Protein AF-A0AAU9VBY6-F1 (afdb_monomer_lite)

Secondary structure (DSSP, 8-state):
-EEEE-TTPPTT-SEEEEEEE-TT--EEEEEEEETTTT-GGGS-TT-----HHHHHHHHHTTEEEEES----TT--HHHHHHHHHHHTT---S-GGGEEEEEE-S-TT-TTSPEEEEES-HHHHHHHHHHGGGGTTSS-EE-----HHHHHHHHHHHHHH-GGGEEEETTEEEEE-GGG-EEEE-SGGGG-

Foldseek 3Di:
DWDWPPPPDDPDFDWIKIFDADPVGDGPDIDIAGPCLVPPVPDDPPDDPPDSVVSCLVQLLQKKKKFPQFDDLPDPQLVSVVCCCCPQQVDPPQNVQWPDWDFDDDSPDRGTIIITGGNDNVVVLSCVVSQVSCPVPSMDIARREDPQQVVLQVLLCVQQNPVQWGDDSRWIWGQDPPRDIDTDDHNVVSD

Sequence (191 aa):
MLHQYLPNKPHKWGYKLLVLCDDRGFANDFEIYSEMENNPDLRLPNEPDLGAWFNWRQSGRKLLPFYGVKGNRDEDVRRSVIALLSNKMKIPDITEHLSSCHRLGIKRESAHPIIVRFSDLQLRSKAWKTKTSLRGTEITITEFLTKPCQEIFVAAHNHFSMKKCWAADGVIVILLPHKYLKKVTTLSALK

Structure (mmCIF, N/CA/C/O backbone):
data_AF-A0AAU9VBY6-F1
#
_entry.id   AF-A0AAU9VBY6-F1
#
loop_
_atom_site.group_PDB
_atom_site.id
_atom_site.type_symbol
_atom_site.label_atom_id
_atom_site.label_alt_id
_atom_site.label_comp_id
_atom_site.label_asym_id
_atom_site.label_entity_id
_atom_site.label_seq_id
_atom_site.pdbx_PDB_ins_code
_atom_site.Cartn_x
_atom_site.Cartn_y
_atom_site.Cartn_z
_atom_site.occupancy
_atom_site.B_iso_or_equiv
_atom_site.auth_seq_id
_atom_site.auth_comp_id
_atom_site.auth_asym_id
_atom_site.auth_atom_id
_atom_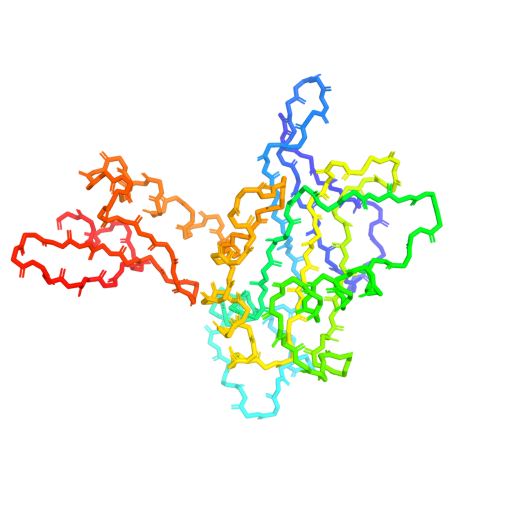site.pdbx_PDB_model_num
ATOM 1 N N . MET A 1 1 ? 15.293 3.127 16.062 1.00 38.88 1 MET A N 1
ATOM 2 C CA . MET A 1 1 ? 15.722 4.506 15.762 1.00 38.88 1 MET A CA 1
ATOM 3 C C . MET A 1 1 ? 15.085 4.982 14.455 1.00 38.88 1 MET A C 1
ATOM 5 O O . MET A 1 1 ? 15.086 4.242 13.481 1.00 38.88 1 MET A O 1
ATOM 9 N N . LEU A 1 2 ? 14.504 6.189 14.426 1.00 38.19 2 LEU A N 1
ATOM 10 C CA . LEU A 1 2 ? 13.994 6.792 13.186 1.00 38.19 2 LEU A CA 1
ATOM 11 C C . LEU A 1 2 ? 15.179 7.290 12.348 1.00 38.19 2 LEU A C 1
ATOM 13 O O . LEU A 1 2 ? 16.018 8.047 12.837 1.00 38.19 2 LEU A O 1
ATOM 17 N N . HIS A 1 3 ? 15.252 6.864 11.096 1.00 46.50 3 HIS A N 1
ATOM 18 C CA . HIS A 1 3 ? 16.283 7.242 10.143 1.00 46.50 3 HIS A CA 1
ATOM 19 C C . HIS A 1 3 ? 15.653 7.955 8.954 1.00 46.50 3 HIS A C 1
ATOM 21 O O . HIS A 1 3 ? 14.825 7.400 8.235 1.00 46.50 3 HIS A O 1
ATOM 27 N N . GLN A 1 4 ? 16.059 9.202 8.727 1.00 49.22 4 GLN A N 1
ATOM 28 C CA . GLN A 1 4 ? 15.758 9.890 7.481 1.00 49.22 4 GLN A CA 1
ATOM 29 C C . GLN A 1 4 ? 16.725 9.386 6.409 1.00 49.22 4 GLN A C 1
ATOM 31 O O . GLN A 1 4 ? 17.926 9.651 6.460 1.00 49.22 4 GLN A O 1
ATOM 36 N N . TYR A 1 5 ? 16.197 8.676 5.422 1.00 50.31 5 TYR A N 1
ATOM 37 C CA . TYR A 1 5 ? 16.942 8.319 4.226 1.00 50.31 5 TYR A CA 1
ATOM 38 C C . TYR A 1 5 ? 16.966 9.518 3.263 1.00 50.31 5 TYR A C 1
ATOM 40 O O . TYR A 1 5 ? 15.968 10.226 3.116 1.00 50.31 5 TYR A O 1
ATOM 48 N N . LEU A 1 6 ? 18.118 9.724 2.604 1.00 51.44 6 LEU A N 1
ATOM 49 C CA . LEU A 1 6 ? 18.491 10.886 1.765 1.00 51.44 6 LEU A CA 1
ATOM 50 C C . LEU A 1 6 ? 18.861 12.168 2.554 1.00 51.44 6 LEU A C 1
ATOM 52 O O . LEU A 1 6 ? 18.215 13.204 2.379 1.00 51.44 6 LEU A O 1
ATOM 56 N N . PRO A 1 7 ? 19.918 12.143 3.395 1.00 48.56 7 PRO A N 1
ATOM 57 C CA . PRO A 1 7 ? 20.357 13.322 4.152 1.00 48.56 7 PRO A CA 1
ATOM 58 C C . PRO A 1 7 ? 20.918 14.440 3.255 1.00 48.56 7 PRO A C 1
ATOM 60 O O . PRO A 1 7 ? 20.697 15.613 3.530 1.00 48.56 7 PRO A O 1
ATOM 63 N N . ASN A 1 8 ? 21.559 14.087 2.135 1.00 43.78 8 ASN A N 1
ATOM 64 C CA . ASN A 1 8 ? 22.185 15.032 1.198 1.00 43.78 8 ASN A CA 1
ATOM 65 C C . ASN A 1 8 ? 21.270 15.383 0.014 1.00 43.78 8 ASN A C 1
ATOM 67 O O . ASN A 1 8 ? 21.710 15.443 -1.135 1.00 43.78 8 ASN A O 1
ATOM 71 N N . LYS A 1 9 ? 19.969 15.549 0.273 1.00 42.12 9 LYS A N 1
ATOM 72 C CA . LYS A 1 9 ? 18.990 15.895 -0.763 1.00 42.12 9 LYS A CA 1
ATOM 73 C C . LYS A 1 9 ? 19.352 17.252 -1.409 1.00 42.12 9 LYS A C 1
ATOM 75 O O . LYS A 1 9 ? 19.445 18.241 -0.679 1.00 42.12 9 LYS A O 1
ATOM 80 N N . PRO A 1 10 ? 19.488 17.346 -2.749 1.00 42.78 10 PRO A N 1
ATOM 81 C CA . PRO A 1 10 ? 19.618 18.631 -3.427 1.00 42.78 10 PRO A CA 1
ATOM 82 C C . PRO A 1 10 ? 18.341 19.451 -3.203 1.00 42.78 10 PRO A C 1
ATOM 84 O O . PRO A 1 10 ? 17.219 18.965 -3.374 1.00 42.78 10 PRO A O 1
ATOM 87 N N . HIS A 1 11 ? 18.519 20.676 -2.716 1.00 47.19 11 HIS A N 1
ATOM 88 C CA . HIS A 1 11 ? 17.440 21.524 -2.217 1.00 47.19 11 HIS A CA 1
ATOM 89 C C . HIS A 1 11 ? 16.356 21.739 -3.296 1.00 47.19 11 HIS A C 1
ATOM 91 O O . HIS A 1 11 ? 16.686 21.960 -4.457 1.00 47.19 11 HIS A O 1
ATOM 97 N N . LYS A 1 12 ? 15.081 21.705 -2.870 1.00 36.19 12 LYS A N 1
ATOM 98 C CA . LYS A 1 12 ? 13.799 21.913 -3.596 1.00 36.19 12 LYS A CA 1
ATOM 99 C C . LYS A 1 12 ? 13.020 20.724 -4.187 1.00 36.19 12 LYS A C 1
ATOM 101 O O . LYS A 1 12 ? 11.796 20.805 -4.135 1.00 36.19 12 LYS A O 1
ATOM 106 N N . TRP A 1 13 ? 13.605 19.626 -4.679 1.00 42.72 13 TRP A N 1
ATOM 107 C CA . TRP A 1 13 ? 12.811 18.607 -5.412 1.00 42.72 13 TRP A CA 1
ATOM 108 C C . TRP A 1 13 ? 13.104 17.172 -4.953 1.00 42.72 13 TRP A C 1
ATOM 110 O O . TRP A 1 13 ? 14.235 16.710 -5.033 1.00 42.72 13 TRP A O 1
ATOM 120 N N . GLY A 1 14 ? 12.095 16.460 -4.427 1.00 40.59 14 GLY A N 1
ATOM 121 C CA . GLY A 1 14 ? 12.201 15.020 -4.134 1.00 40.59 14 GLY A CA 1
ATOM 122 C C . GLY A 1 14 ? 11.446 14.534 -2.893 1.00 40.59 14 GLY A C 1
ATOM 123 O O . GLY A 1 14 ? 11.134 15.319 -1.994 1.00 40.59 14 GLY A O 1
ATOM 124 N N . TYR A 1 15 ? 11.191 13.225 -2.847 1.00 47.22 15 TYR A N 1
ATOM 125 C CA . TYR A 1 15 ? 10.575 12.527 -1.718 1.00 47.22 15 TYR A CA 1
ATOM 126 C C . TYR A 1 15 ? 11.576 12.367 -0.559 1.00 47.22 15 TYR A C 1
ATOM 128 O O . TYR A 1 15 ? 12.697 11.907 -0.768 1.00 47.22 15 TYR A O 1
ATOM 136 N N . LYS A 1 16 ? 11.180 12.723 0.664 1.00 53.44 16 LYS A N 1
ATOM 137 C CA . LYS A 1 16 ? 11.845 12.331 1.911 1.00 53.44 16 LYS A CA 1
ATOM 138 C C . LYS A 1 16 ? 11.300 10.972 2.326 1.00 53.44 16 LYS A C 1
ATOM 140 O O . LYS A 1 16 ? 10.095 10.813 2.440 1.00 53.44 16 LYS A O 1
ATOM 145 N N . LEU A 1 17 ? 12.169 9.996 2.541 1.00 62.34 17 LEU A N 1
ATOM 146 C CA . LEU A 1 17 ? 11.783 8.695 3.077 1.00 62.34 17 LEU A CA 1
ATOM 147 C C . LEU A 1 17 ? 12.260 8.644 4.527 1.00 62.34 17 LEU A C 1
ATOM 149 O O . LEU A 1 17 ? 13.458 8.579 4.785 1.00 62.34 17 LEU A O 1
ATOM 153 N N . LEU A 1 18 ? 11.339 8.708 5.477 1.00 57.59 18 LEU A N 1
ATOM 154 C CA . LEU A 1 18 ? 11.616 8.379 6.866 1.00 57.59 18 LEU A CA 1
ATOM 155 C C . LEU A 1 18 ? 11.420 6.879 7.033 1.00 57.59 18 LEU A C 1
ATOM 157 O O . LEU A 1 18 ? 10.419 6.342 6.587 1.00 57.59 18 LEU A O 1
ATOM 161 N N . VAL A 1 19 ? 12.364 6.193 7.654 1.00 61.16 19 VAL A N 1
ATOM 162 C CA . VAL A 1 19 ? 12.263 4.765 7.951 1.00 61.16 19 VAL A CA 1
ATOM 163 C C . VAL A 1 19 ? 12.508 4.584 9.437 1.00 61.16 19 VAL A C 1
ATOM 165 O O . VAL A 1 19 ? 13.506 5.041 9.984 1.00 61.16 19 VAL A O 1
ATOM 168 N N . LEU A 1 20 ? 11.578 3.941 10.115 1.00 52.03 20 LEU A N 1
ATOM 169 C CA . LEU A 1 20 ? 11.710 3.483 11.484 1.00 52.03 20 LEU A CA 1
ATOM 170 C C . LEU A 1 20 ? 12.457 2.153 11.448 1.00 52.03 20 LEU A C 1
ATOM 172 O O . LEU A 1 20 ? 11.880 1.130 11.089 1.00 52.03 20 LEU A O 1
ATOM 176 N N . CYS A 1 21 ? 13.739 2.172 11.807 1.00 51.91 21 CYS A N 1
ATOM 177 C CA . CYS A 1 21 ? 14.553 0.963 11.901 1.00 51.91 21 CYS A CA 1
ATOM 178 C C . CYS A 1 21 ? 14.735 0.531 13.361 1.00 51.91 21 CYS A C 1
ATOM 180 O O . CYS A 1 21 ? 14.641 1.363 14.263 1.00 51.91 21 CYS A O 1
ATOM 182 N N . ASP A 1 22 ? 14.997 -0.744 13.627 1.00 57.75 22 ASP A N 1
ATOM 183 C CA . ASP A 1 22 ? 15.535 -1.183 14.923 1.00 57.75 22 ASP A CA 1
ATOM 184 C C . ASP A 1 22 ? 17.071 -1.031 14.980 1.00 57.75 22 ASP A C 1
ATOM 186 O O . ASP A 1 22 ? 17.703 -0.545 14.042 1.00 57.75 22 ASP A O 1
ATOM 190 N N . ASP A 1 23 ? 17.671 -1.391 16.113 1.00 56.66 23 ASP A N 1
ATOM 191 C CA . ASP A 1 23 ? 19.124 -1.405 16.333 1.00 56.66 23 ASP A CA 1
ATOM 192 C C . ASP A 1 23 ? 19.856 -2.493 15.527 1.00 56.66 23 ASP A C 1
ATOM 194 O O . ASP A 1 23 ? 21.081 -2.472 15.421 1.00 56.66 23 ASP A O 1
ATOM 198 N N . ARG A 1 24 ? 19.107 -3.416 14.915 1.00 53.56 24 ARG A N 1
ATOM 199 C CA . ARG A 1 24 ? 19.603 -4.486 14.041 1.00 53.56 24 ARG A CA 1
ATOM 200 C C . ARG A 1 24 ? 19.495 -4.128 12.555 1.00 53.56 24 ARG A C 1
ATOM 202 O O . ARG A 1 24 ? 19.927 -4.911 11.714 1.00 53.56 24 ARG A O 1
ATOM 209 N N . GLY A 1 25 ? 18.966 -2.946 12.231 1.00 47.12 25 GLY A N 1
ATOM 210 C CA . GLY A 1 25 ? 18.854 -2.429 10.868 1.00 47.12 25 GLY A CA 1
ATOM 211 C C . GLY A 1 25 ? 17.592 -2.852 10.112 1.00 47.12 25 GLY A C 1
ATOM 212 O O . GLY A 1 25 ? 17.487 -2.544 8.925 1.00 47.12 25 GLY A O 1
ATOM 213 N N . PHE A 1 26 ? 16.619 -3.503 10.757 1.00 46.12 26 PHE A N 1
ATOM 214 C CA . PHE A 1 26 ? 15.351 -3.859 10.118 1.00 46.12 26 PHE A CA 1
ATOM 215 C C . PHE A 1 26 ? 14.404 -2.663 10.071 1.00 46.12 26 PHE A C 1
ATOM 217 O O . PHE A 1 26 ? 14.106 -2.050 11.097 1.00 46.12 26 PHE A O 1
ATOM 224 N N . ALA A 1 27 ? 13.894 -2.357 8.878 1.00 46.25 27 ALA A N 1
ATOM 225 C CA . ALA A 1 27 ? 12.863 -1.349 8.660 1.00 46.25 27 ALA A CA 1
ATOM 226 C C . ALA A 1 27 ? 11.494 -1.874 9.127 1.00 46.25 27 ALA A C 1
ATOM 228 O O . ALA A 1 27 ? 10.896 -2.737 8.487 1.00 46.25 27 ALA A O 1
ATOM 229 N N . ASN A 1 28 ? 10.999 -1.340 10.240 1.00 46.25 28 ASN A N 1
ATOM 230 C CA . ASN A 1 28 ? 9.715 -1.702 10.840 1.00 46.25 28 ASN A CA 1
ATOM 231 C C . ASN A 1 28 ? 8.557 -0.869 10.287 1.00 46.25 28 ASN A C 1
ATOM 233 O O . ASN A 1 28 ? 7.434 -1.355 10.183 1.00 46.25 28 ASN A O 1
ATOM 237 N N . ASP A 1 29 ? 8.829 0.386 9.938 1.00 41.69 29 ASP A N 1
ATOM 238 C CA . ASP A 1 29 ? 7.833 1.313 9.416 1.00 41.69 29 ASP A CA 1
ATOM 239 C C . ASP A 1 29 ? 8.520 2.346 8.518 1.00 41.69 29 ASP A C 1
ATOM 241 O O . ASP A 1 29 ? 9.722 2.582 8.650 1.00 41.69 29 ASP A O 1
ATOM 245 N N . PHE A 1 30 ? 7.806 2.944 7.572 1.00 54.31 30 PHE A N 1
ATOM 246 C CA . PHE A 1 30 ? 8.375 4.004 6.747 1.00 54.31 30 PHE A CA 1
ATOM 247 C C . PHE A 1 30 ? 7.311 5.000 6.306 1.00 54.31 30 PHE A C 1
ATOM 249 O O . PHE A 1 30 ? 6.168 4.662 6.014 1.00 54.31 30 PHE A O 1
ATOM 256 N N . GLU A 1 31 ? 7.730 6.247 6.188 1.00 53.00 31 GLU A N 1
ATOM 257 C CA . GLU A 1 31 ? 6.898 7.354 5.790 1.00 53.00 31 GLU A CA 1
ATOM 258 C C . GLU A 1 31 ? 7.572 8.084 4.639 1.00 53.00 31 GLU A C 1
ATOM 260 O O . GLU A 1 31 ? 8.701 8.563 4.735 1.00 53.00 31 GLU A O 1
ATOM 265 N N . ILE A 1 32 ? 6.889 8.126 3.505 1.00 59.56 32 ILE A N 1
ATOM 266 C CA . ILE A 1 32 ? 7.325 8.910 2.358 1.00 59.56 32 ILE A CA 1
ATOM 267 C C . ILE A 1 32 ? 6.658 10.268 2.510 1.00 59.56 32 ILE A C 1
ATOM 269 O O . ILE A 1 32 ? 5.456 10.324 2.693 1.00 59.56 32 ILE A O 1
ATOM 273 N N . TYR A 1 33 ? 7.415 11.344 2.408 1.00 54.16 33 TYR A N 1
ATOM 274 C CA . TYR A 1 33 ? 6.920 12.709 2.374 1.00 54.16 33 TYR A CA 1
ATOM 275 C C . TYR A 1 33 ? 7.345 13.318 1.056 1.00 54.16 33 TYR A C 1
ATOM 277 O O . TYR A 1 33 ? 8.533 13.352 0.737 1.00 54.16 33 TYR A O 1
ATOM 285 N N . SER A 1 34 ? 6.402 13.814 0.270 1.00 49.91 34 SER A N 1
ATOM 286 C CA . SER A 1 34 ? 6.756 14.663 -0.859 1.00 49.91 34 SER A CA 1
ATOM 287 C C . SER A 1 34 ? 6.617 16.099 -0.386 1.00 49.91 34 SER A C 1
ATOM 289 O O . SER A 1 34 ? 5.509 16.548 -0.135 1.00 49.91 34 SER A O 1
ATOM 291 N N . GLU A 1 35 ? 7.700 16.876 -0.325 1.00 49.03 35 GLU A N 1
ATOM 292 C CA . GLU A 1 35 ? 7.624 18.322 -0.012 1.00 49.03 35 GLU A CA 1
ATOM 293 C C . GLU A 1 35 ? 6.830 19.139 -1.063 1.00 49.03 35 GLU A C 1
ATOM 295 O O . GLU A 1 35 ? 6.828 20.365 -1.043 1.00 49.03 35 GLU A O 1
ATOM 300 N N . MET A 1 36 ? 6.168 18.464 -2.005 1.00 46.75 36 MET A N 1
ATOM 301 C CA . MET A 1 36 ? 5.382 19.020 -3.097 1.00 46.75 36 MET A CA 1
ATOM 302 C C . MET A 1 36 ? 3.876 18.742 -2.946 1.00 46.75 36 MET A C 1
ATOM 304 O O . MET A 1 36 ? 3.135 18.913 -3.906 1.00 46.75 36 MET A O 1
ATOM 308 N N . GLU A 1 37 ? 3.401 18.325 -1.767 1.00 51.66 37 GLU A N 1
ATOM 309 C CA . GLU A 1 37 ? 1.969 18.093 -1.476 1.00 51.66 37 GLU A CA 1
ATOM 310 C C . GLU A 1 37 ? 1.077 19.328 -1.704 1.00 51.66 37 GLU A C 1
ATOM 312 O O . GLU A 1 37 ? -0.115 19.189 -1.972 1.00 51.66 37 GLU A O 1
ATOM 317 N N . ASN A 1 38 ? 1.665 20.526 -1.654 1.00 50.56 38 ASN A N 1
ATOM 318 C CA . ASN A 1 38 ? 1.021 21.795 -2.002 1.00 50.56 38 ASN A CA 1
ATOM 319 C C . ASN A 1 38 ? 1.528 22.385 -3.327 1.00 50.56 38 ASN A C 1
ATOM 321 O O . ASN A 1 38 ? 1.230 23.540 -3.616 1.00 50.56 38 ASN A O 1
ATOM 325 N N . ASN A 1 39 ? 2.325 21.659 -4.121 1.00 55.50 39 ASN A N 1
ATOM 326 C CA . ASN A 1 39 ? 2.779 22.197 -5.399 1.00 55.50 39 ASN A CA 1
ATOM 327 C C . ASN A 1 39 ? 1.610 22.166 -6.407 1.00 55.50 39 ASN A C 1
ATOM 329 O O . ASN A 1 39 ? 1.167 21.070 -6.772 1.00 55.50 39 ASN A O 1
ATOM 333 N N . PRO A 1 40 ? 1.121 23.331 -6.870 1.00 56.06 40 PRO A N 1
ATOM 334 C CA . PRO A 1 40 ? 0.015 23.402 -7.819 1.00 56.06 40 PRO A CA 1
ATOM 335 C C . PRO A 1 40 ? 0.332 22.728 -9.162 1.00 56.06 40 PRO A C 1
ATOM 337 O O . PRO A 1 40 ? -0.577 22.182 -9.774 1.00 56.06 40 PRO A O 1
ATOM 340 N N . ASP A 1 41 ? 1.600 22.663 -9.577 1.00 55.62 41 ASP A N 1
ATOM 341 C CA . ASP A 1 41 ? 2.027 22.053 -10.846 1.00 55.62 41 ASP A CA 1
ATOM 342 C C . ASP A 1 41 ? 1.902 20.520 -10.850 1.00 55.62 41 ASP A C 1
ATOM 344 O O . ASP A 1 41 ? 1.851 19.892 -11.907 1.00 55.62 41 ASP A O 1
ATOM 348 N N . LEU A 1 42 ? 1.876 19.895 -9.666 1.00 50.38 42 LEU A N 1
ATOM 349 C CA . LEU A 1 42 ? 1.671 18.449 -9.516 1.00 50.38 42 LEU A CA 1
ATOM 350 C C . LEU A 1 42 ? 0.212 18.077 -9.252 1.00 50.38 42 LEU A C 1
ATOM 352 O O . LEU A 1 42 ? -0.122 16.888 -9.231 1.00 50.38 42 LEU A O 1
ATOM 356 N N . ARG A 1 43 ? -0.648 19.070 -9.022 1.00 53.56 43 ARG A N 1
ATOM 357 C CA . ARG A 1 43 ? -2.079 18.848 -8.862 1.00 53.56 43 ARG A CA 1
ATOM 358 C C . ARG A 1 43 ? -2.719 18.718 -10.228 1.00 53.56 43 ARG A C 1
ATOM 360 O O . ARG A 1 43 ? -2.396 19.444 -11.164 1.00 53.56 43 ARG A O 1
ATOM 367 N N . LEU A 1 44 ? -3.641 17.766 -10.348 1.00 54.34 44 LEU A N 1
ATOM 368 C CA . LEU A 1 44 ? -4.434 17.674 -11.565 1.00 54.34 44 LEU A CA 1
ATOM 369 C C . LEU A 1 44 ? -5.258 18.966 -11.711 1.00 54.34 44 LEU A C 1
ATOM 371 O O . LEU A 1 44 ? -5.743 19.472 -10.698 1.00 54.34 44 LEU A O 1
ATOM 375 N N . PRO A 1 45 ? -5.477 19.475 -12.938 1.00 51.62 45 PRO A N 1
ATOM 376 C CA . PRO A 1 45 ? -6.131 20.771 -13.164 1.00 51.62 45 PRO A CA 1
ATOM 377 C C . PRO A 1 45 ? -7.497 20.941 -12.477 1.00 51.62 45 PRO A C 1
ATOM 379 O O . PRO A 1 45 ? -7.904 22.057 -12.177 1.00 51.62 45 PRO A O 1
ATOM 382 N N . ASN A 1 46 ? -8.189 19.832 -12.194 1.00 61.94 46 ASN A N 1
ATOM 383 C CA . ASN A 1 46 ? -9.524 19.804 -11.591 1.00 61.94 46 ASN A CA 1
ATOM 384 C C . ASN A 1 46 ? -9.525 19.356 -10.115 1.00 61.94 46 ASN A C 1
ATOM 386 O O . ASN A 1 46 ? -10.585 19.063 -9.563 1.00 61.94 46 ASN A O 1
ATOM 390 N N . GLU A 1 47 ? -8.360 19.230 -9.476 1.00 51.88 47 GLU A N 1
ATOM 391 C CA . GLU A 1 47 ? -8.253 18.796 -8.082 1.00 51.88 47 GLU A CA 1
ATOM 392 C C . GLU A 1 47 ? -8.187 20.020 -7.151 1.00 51.88 47 GLU A C 1
ATOM 394 O O . GLU A 1 47 ? -7.268 20.825 -7.299 1.00 51.88 47 GLU A O 1
ATOM 399 N N . PRO A 1 48 ? -9.131 20.210 -6.207 1.00 56.91 48 PRO A N 1
ATOM 400 C CA . PRO A 1 48 ? -9.142 21.362 -5.296 1.00 56.91 48 PRO A CA 1
ATOM 401 C C . PRO A 1 48 ? -7.957 21.347 -4.317 1.00 56.91 48 PRO A C 1
ATOM 403 O O . PRO A 1 48 ? -7.470 20.279 -3.954 1.00 56.91 48 PRO A O 1
ATOM 406 N N . ASP A 1 49 ? -7.503 22.529 -3.874 1.00 62.38 49 ASP A N 1
ATOM 407 C CA . ASP A 1 49 ? -6.453 22.632 -2.853 1.00 62.38 49 ASP A CA 1
ATOM 408 C C . ASP A 1 49 ? -7.090 22.475 -1.491 1.00 62.38 49 ASP A C 1
ATOM 410 O O . ASP A 1 49 ? -7.870 23.330 -1.072 1.00 62.38 49 ASP A O 1
ATOM 414 N N . LEU A 1 50 ? -6.783 21.387 -0.804 1.00 60.69 50 LEU A N 1
ATOM 415 C CA . LEU A 1 50 ? -7.361 21.110 0.504 1.00 60.69 50 LEU A CA 1
ATOM 416 C C . LEU A 1 50 ? -6.279 21.128 1.599 1.00 60.69 50 LEU A C 1
ATOM 418 O O . LEU A 1 50 ? -6.526 20.714 2.732 1.00 60.69 50 LEU A O 1
ATOM 422 N N . GLY A 1 51 ? -5.088 21.648 1.266 1.00 59.72 51 GLY A N 1
ATOM 423 C CA . GLY A 1 51 ? -3.910 21.707 2.125 1.00 59.72 51 GLY A CA 1
ATOM 424 C C . GLY A 1 51 ? -3.109 20.403 2.135 1.00 59.72 51 GLY A C 1
ATOM 425 O O . GLY A 1 51 ? -3.622 19.332 1.808 1.00 59.72 51 GLY A O 1
ATOM 426 N N . ALA A 1 52 ? -1.843 20.485 2.559 1.00 57.41 52 ALA A N 1
ATOM 427 C CA . ALA A 1 52 ? -0.843 19.424 2.373 1.00 57.41 52 ALA A CA 1
ATOM 428 C C . ALA A 1 52 ? -1.321 18.055 2.875 1.00 57.41 52 ALA A C 1
ATOM 430 O O . ALA A 1 52 ? -1.259 17.060 2.162 1.00 57.41 52 ALA A O 1
ATOM 431 N N . TRP A 1 53 ? -1.926 18.027 4.062 1.00 59.78 53 TRP A N 1
ATOM 432 C CA . TRP A 1 53 ? -2.453 16.811 4.679 1.00 59.78 53 TRP A CA 1
ATOM 433 C C . TRP A 1 53 ? -3.590 16.170 3.883 1.00 59.78 53 TRP A C 1
ATOM 435 O O . TRP A 1 53 ? -3.666 14.944 3.772 1.00 59.78 53 TRP A O 1
ATOM 445 N N . PHE A 1 54 ? -4.495 16.980 3.337 1.00 60.81 54 PHE A N 1
ATOM 446 C CA . PHE A 1 54 ? -5.629 16.472 2.577 1.00 60.81 54 PHE A CA 1
ATOM 447 C C . PHE A 1 54 ? -5.196 16.069 1.165 1.00 60.81 54 PHE A C 1
ATOM 449 O O . PHE A 1 54 ? -5.572 14.992 0.705 1.00 60.81 54 PHE A O 1
ATOM 456 N N . ASN A 1 55 ? -4.330 16.858 0.527 1.00 63.91 55 ASN A N 1
ATOM 457 C CA . ASN A 1 55 ? -3.725 16.543 -0.767 1.00 63.91 55 ASN A CA 1
ATOM 458 C C . ASN A 1 55 ? -2.899 15.244 -0.684 1.00 63.91 55 ASN A C 1
ATOM 460 O O . ASN A 1 55 ? -3.002 14.372 -1.549 1.00 63.91 55 ASN A O 1
ATOM 464 N N . TRP A 1 56 ? -2.154 15.043 0.408 1.00 64.81 56 TRP A N 1
ATOM 465 C CA . TRP A 1 56 ? -1.422 13.807 0.677 1.00 64.81 56 TRP A CA 1
ATOM 466 C C . TRP A 1 56 ? -2.350 12.607 0.851 1.00 64.81 56 TRP A C 1
ATOM 468 O O . TRP A 1 56 ? -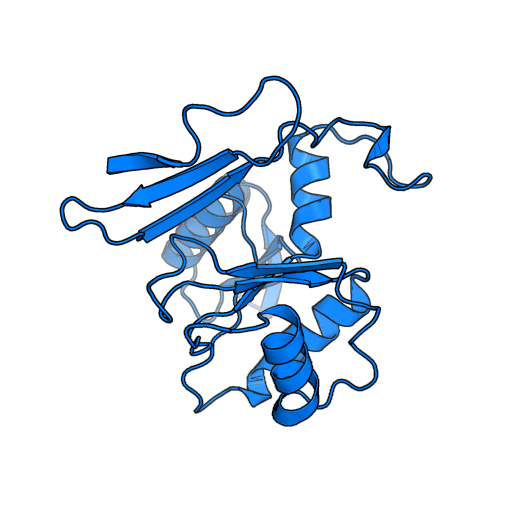2.128 11.562 0.235 1.00 64.81 56 TRP A O 1
ATOM 478 N N . ARG A 1 57 ? -3.437 12.751 1.624 1.00 65.56 57 ARG A N 1
ATOM 479 C CA . ARG A 1 57 ? -4.457 11.694 1.721 1.00 65.56 57 ARG A CA 1
ATOM 480 C C . ARG A 1 57 ? -5.045 11.371 0.353 1.00 65.56 57 ARG A C 1
ATOM 482 O O . ARG A 1 57 ? -5.193 10.197 0.037 1.00 65.56 57 ARG A O 1
ATOM 489 N N . GLN A 1 58 ? -5.339 12.372 -0.471 1.00 67.06 58 GLN A N 1
ATOM 490 C CA . GLN A 1 58 ? -5.902 12.171 -1.807 1.00 67.06 58 GLN A CA 1
ATOM 491 C C . GLN A 1 58 ? -4.926 11.451 -2.749 1.00 67.06 58 GLN A C 1
ATOM 493 O O . GLN A 1 58 ? -5.311 10.479 -3.400 1.00 67.06 58 GLN A O 1
ATOM 498 N N . SER A 1 59 ? -3.648 11.833 -2.743 1.00 69.50 59 SER A N 1
ATOM 499 C CA . SER A 1 59 ? -2.590 11.167 -3.515 1.00 69.50 59 SER A CA 1
ATOM 500 C C . SER A 1 59 ? -2.313 9.738 -3.021 1.00 69.50 59 SER A C 1
ATOM 502 O O . SER A 1 59 ? -2.186 8.803 -3.818 1.00 69.50 59 SER A O 1
ATOM 504 N N . GLY A 1 60 ? -2.306 9.532 -1.700 1.00 72.00 60 GLY A N 1
ATOM 505 C CA . GLY A 1 60 ? -2.085 8.236 -1.056 1.00 72.00 60 GLY A CA 1
ATOM 506 C C . GLY A 1 60 ? -3.155 7.191 -1.380 1.00 72.00 60 GLY A C 1
ATOM 507 O O . GLY A 1 60 ? -2.851 6.002 -1.436 1.00 72.00 60 GLY A O 1
ATOM 508 N N . ARG A 1 61 ? -4.390 7.604 -1.700 1.00 80.06 61 ARG A N 1
ATOM 509 C CA . ARG A 1 61 ? -5.475 6.686 -2.106 1.00 80.06 61 ARG A CA 1
ATOM 510 C C . ARG A 1 61 ? -5.168 5.911 -3.385 1.00 80.06 61 ARG A C 1
ATOM 512 O O . ARG A 1 61 ? -5.721 4.833 -3.593 1.00 80.06 61 ARG A O 1
ATOM 519 N N . LYS A 1 62 ? -4.276 6.432 -4.230 1.00 85.50 62 LYS A N 1
ATOM 520 C CA . LYS A 1 62 ? -3.809 5.757 -5.447 1.00 85.50 62 LYS A CA 1
ATOM 521 C C . LYS A 1 62 ? -2.614 4.833 -5.202 1.00 85.50 62 LYS A C 1
ATOM 523 O O . LYS A 1 62 ? -2.090 4.275 -6.161 1.00 85.50 62 LYS A O 1
ATOM 528 N N . LEU A 1 63 ? -2.166 4.672 -3.956 1.00 86.38 63 LEU A N 1
ATOM 529 C CA . LEU A 1 63 ? -1.042 3.814 -3.595 1.00 86.38 63 LEU A CA 1
ATOM 530 C C . LEU A 1 63 ? -1.518 2.485 -2.998 1.00 86.38 63 LEU A C 1
ATOM 532 O O . LEU A 1 63 ? -2.486 2.424 -2.232 1.00 86.38 63 LEU A O 1
ATOM 536 N N . LEU A 1 64 ? -0.799 1.418 -3.340 1.00 87.81 64 LEU A N 1
ATOM 537 C CA . LEU A 1 64 ? -0.854 0.127 -2.658 1.00 87.81 64 LEU A CA 1
ATOM 538 C C . LEU A 1 64 ? 0.576 -0.398 -2.453 1.00 87.81 64 LEU A C 1
ATOM 540 O O . LEU A 1 64 ? 1.323 -0.504 -3.431 1.00 87.81 64 LEU A O 1
ATOM 544 N N . PRO A 1 65 ? 0.968 -0.732 -1.213 1.00 87.69 65 PRO A N 1
ATOM 545 C CA . PRO A 1 65 ? 2.177 -1.494 -0.938 1.00 87.69 65 PRO A CA 1
ATOM 546 C C . PRO A 1 65 ? 1.983 -2.989 -1.230 1.00 87.69 65 PRO A C 1
ATOM 548 O O . PRO A 1 65 ? 0.979 -3.591 -0.840 1.00 87.69 65 PRO A O 1
ATOM 551 N N . PHE A 1 66 ? 2.973 -3.587 -1.889 1.00 89.88 66 PHE A N 1
ATOM 552 C CA . PHE A 1 66 ? 3.056 -5.012 -2.201 1.00 89.88 66 PHE A CA 1
ATOM 553 C C . PHE A 1 66 ? 4.246 -5.614 -1.453 1.00 89.88 66 PHE A C 1
ATOM 555 O O . PHE A 1 66 ? 5.387 -5.210 -1.670 1.00 89.88 66 PHE A O 1
ATOM 562 N N . TYR A 1 67 ? 3.989 -6.599 -0.601 1.00 86.25 67 TYR A N 1
ATOM 563 C CA . TYR A 1 67 ? 4.994 -7.326 0.176 1.00 86.25 67 TYR A CA 1
ATOM 564 C C . TYR A 1 67 ? 5.213 -8.722 -0.401 1.00 86.25 67 TYR A C 1
ATOM 566 O O . TYR A 1 67 ? 4.318 -9.269 -1.044 1.00 86.25 67 TYR A O 1
ATOM 574 N N . GLY A 1 68 ? 6.390 -9.303 -0.156 1.00 83.69 68 GLY A N 1
ATOM 575 C CA . GLY A 1 68 ? 6.708 -10.680 -0.559 1.00 83.69 68 GLY A CA 1
ATOM 576 C C . GLY A 1 68 ? 6.978 -10.868 -2.056 1.00 83.69 68 GLY A C 1
ATOM 577 O O . GLY A 1 68 ? 7.104 -11.995 -2.530 1.00 83.69 68 GLY A O 1
ATOM 578 N N . VAL A 1 69 ? 7.085 -9.777 -2.822 1.00 86.50 69 VAL A N 1
ATOM 579 C CA . VAL A 1 69 ? 7.469 -9.835 -4.237 1.00 86.50 69 VAL A CA 1
ATOM 580 C C . VAL A 1 69 ? 8.982 -10.014 -4.327 1.00 86.50 69 VAL A C 1
ATOM 582 O O . VAL A 1 69 ? 9.738 -9.069 -4.085 1.00 86.50 69 VAL A O 1
ATOM 585 N N . LYS A 1 70 ? 9.424 -11.228 -4.669 1.00 83.38 70 LYS A N 1
ATOM 586 C CA . LYS A 1 70 ? 10.847 -11.575 -4.794 1.00 83.38 70 LYS A CA 1
ATOM 587 C C . LYS A 1 70 ? 11.502 -10.752 -5.902 1.00 83.38 70 LYS A C 1
ATOM 589 O O . LYS A 1 70 ? 10.980 -10.689 -7.009 1.00 83.38 70 LYS A O 1
ATOM 594 N N . GLY A 1 71 ? 12.630 -10.130 -5.574 1.00 74.31 71 GLY A N 1
ATOM 595 C CA . GLY A 1 71 ? 13.435 -9.347 -6.505 1.00 74.31 71 GLY A CA 1
ATOM 596 C C . GLY A 1 71 ? 14.735 -10.041 -6.891 1.00 74.31 71 GLY A C 1
ATOM 597 O O . GLY A 1 71 ? 15.319 -10.763 -6.084 1.00 74.31 71 GLY A O 1
ATOM 598 N N . ASN A 1 72 ? 15.183 -9.780 -8.118 1.00 69.94 72 ASN A N 1
ATOM 599 C CA . ASN A 1 72 ? 16.451 -10.249 -8.682 1.00 69.94 72 ASN A CA 1
ATOM 600 C C . ASN A 1 72 ? 17.417 -9.064 -8.885 1.00 69.94 72 ASN A C 1
ATOM 602 O O . ASN A 1 72 ? 17.006 -7.907 -8.827 1.00 69.94 72 ASN A O 1
ATOM 606 N N . ARG A 1 73 ? 18.707 -9.339 -9.134 1.00 64.38 73 ARG A N 1
ATOM 607 C CA . ARG A 1 73 ? 19.754 -8.297 -9.248 1.00 64.38 73 ARG A CA 1
ATOM 608 C C . ARG A 1 73 ? 19.492 -7.265 -10.360 1.00 64.38 73 ARG A C 1
ATOM 610 O O . ARG A 1 73 ? 19.773 -6.093 -10.139 1.00 64.38 73 ARG A O 1
ATOM 617 N N . ASP A 1 74 ? 18.873 -7.681 -11.466 1.00 69.62 74 ASP A N 1
ATOM 618 C CA . ASP A 1 74 ? 18.499 -6.827 -12.609 1.00 69.62 74 ASP A CA 1
ATOM 619 C C . ASP A 1 74 ? 16.972 -6.698 -12.766 1.00 69.62 74 ASP A C 1
ATOM 621 O O . ASP A 1 74 ? 16.423 -6.728 -13.867 1.00 69.62 74 ASP A O 1
ATOM 625 N N . GLU A 1 75 ? 16.245 -6.624 -11.647 1.00 72.00 75 GLU A N 1
ATOM 626 C CA . GLU A 1 75 ? 14.783 -6.584 -11.668 1.00 72.00 75 GLU A CA 1
ATOM 627 C C . GLU A 1 75 ? 14.231 -5.271 -12.253 1.00 72.00 75 GLU A C 1
ATOM 629 O O . GLU A 1 75 ? 14.433 -4.181 -11.712 1.00 72.00 75 GLU A O 1
ATOM 634 N N . ASP A 1 76 ? 13.406 -5.399 -13.293 1.00 85.19 76 ASP A N 1
ATOM 635 C CA . ASP A 1 76 ? 12.443 -4.369 -13.667 1.00 85.19 76 ASP A CA 1
ATOM 636 C C . ASP A 1 76 ? 11.187 -4.501 -12.794 1.00 85.19 76 ASP A C 1
ATOM 638 O O . ASP A 1 76 ? 10.270 -5.276 -13.079 1.00 85.19 76 ASP A O 1
ATOM 642 N N . VAL A 1 77 ? 11.158 -3.716 -11.714 1.00 86.19 77 VAL A N 1
ATOM 643 C CA . VAL A 1 77 ? 10.072 -3.702 -10.720 1.00 86.19 77 VAL A CA 1
ATOM 644 C C . VAL A 1 77 ? 8.709 -3.479 -11.379 1.00 86.19 77 VAL A C 1
ATOM 646 O O . VAL A 1 77 ? 7.717 -4.093 -10.984 1.00 86.19 77 VAL A O 1
ATOM 649 N N . ARG A 1 78 ? 8.638 -2.617 -12.400 1.00 88.44 78 ARG A N 1
ATOM 650 C CA . ARG A 1 78 ? 7.379 -2.311 -13.084 1.00 88.44 78 ARG A CA 1
ATOM 651 C C . ARG A 1 78 ? 6.885 -3.535 -13.847 1.00 88.44 78 ARG A C 1
ATOM 653 O O . ARG A 1 78 ? 5.717 -3.894 -13.708 1.00 88.44 78 ARG A O 1
ATOM 660 N N . ARG A 1 79 ? 7.760 -4.208 -14.601 1.00 88.94 79 ARG A N 1
ATOM 661 C CA . ARG A 1 79 ? 7.410 -5.452 -15.309 1.00 88.94 79 ARG A CA 1
ATOM 662 C C . ARG A 1 79 ? 6.986 -6.560 -14.345 1.00 88.94 79 ARG A C 1
ATOM 664 O O . ARG A 1 79 ? 5.978 -7.211 -14.611 1.00 88.94 79 ARG A O 1
ATOM 671 N N . SER A 1 80 ? 7.676 -6.729 -13.212 1.00 89.38 80 SER A N 1
ATOM 672 C CA . SER A 1 80 ? 7.287 -7.691 -12.166 1.00 89.38 80 SER A CA 1
ATOM 673 C C . SER A 1 80 ? 5.864 -7.438 -11.659 1.00 89.38 80 SER A C 1
ATOM 675 O O . SER A 1 80 ? 5.056 -8.364 -11.566 1.00 89.38 80 SER A O 1
ATOM 677 N N . VAL A 1 81 ? 5.528 -6.176 -11.370 1.00 90.50 81 VAL A N 1
ATOM 678 C CA . VAL A 1 81 ? 4.190 -5.781 -10.903 1.00 90.50 81 VAL A CA 1
ATOM 679 C C . VAL A 1 81 ? 3.135 -5.997 -11.989 1.00 90.50 81 VAL A C 1
ATOM 681 O O . VAL A 1 81 ? 2.076 -6.550 -11.699 1.00 90.50 81 VAL A O 1
ATOM 684 N N . ILE A 1 82 ? 3.414 -5.625 -13.241 1.00 91.38 82 ILE A N 1
ATOM 685 C CA . ILE A 1 82 ? 2.498 -5.847 -14.373 1.00 91.38 82 ILE A CA 1
ATOM 686 C C . ILE A 1 82 ? 2.207 -7.342 -14.547 1.00 91.38 82 ILE A C 1
ATOM 688 O O . ILE A 1 82 ? 1.044 -7.734 -14.663 1.00 91.38 82 ILE A O 1
ATOM 692 N N . ALA A 1 83 ? 3.244 -8.183 -14.515 1.00 89.81 83 ALA A N 1
ATOM 693 C CA . ALA A 1 83 ? 3.104 -9.631 -14.624 1.00 89.81 83 ALA A CA 1
ATOM 694 C C . ALA A 1 83 ? 2.286 -10.208 -13.460 1.00 89.81 83 ALA A C 1
ATOM 696 O O . ALA A 1 83 ? 1.423 -11.057 -13.670 1.00 89.81 83 ALA A O 1
ATOM 697 N N . LEU A 1 84 ? 2.502 -9.718 -12.237 1.00 90.19 84 LEU A N 1
ATOM 698 C CA . LEU A 1 84 ? 1.739 -10.119 -11.057 1.00 90.19 84 LEU A CA 1
ATOM 699 C C . LEU A 1 84 ? 0.254 -9.749 -11.190 1.00 90.19 84 LEU A C 1
ATOM 701 O O . LEU A 1 84 ? -0.610 -10.608 -11.001 1.00 90.19 84 LEU A O 1
ATOM 705 N N . LEU A 1 85 ? -0.050 -8.503 -11.558 1.00 90.81 85 LEU A N 1
ATOM 706 C CA . LEU A 1 85 ? -1.423 -8.012 -11.718 1.00 90.81 85 LEU A CA 1
ATOM 707 C C . LEU A 1 85 ? -2.162 -8.735 -12.856 1.00 90.81 85 LEU A C 1
ATOM 709 O O . LEU A 1 85 ? -3.331 -9.100 -12.707 1.00 90.81 85 LEU A O 1
ATOM 713 N N . SER A 1 86 ? -1.471 -9.008 -13.961 1.00 91.00 86 SER A N 1
ATOM 714 C CA . SER A 1 86 ? -2.053 -9.692 -15.119 1.00 91.00 86 SER A CA 1
ATOM 715 C C . SER A 1 86 ? -2.272 -11.181 -14.833 1.00 91.00 86 SER A C 1
ATOM 717 O O . SER A 1 86 ? -3.387 -11.683 -14.966 1.00 91.00 86 SER A O 1
ATOM 719 N N . ASN A 1 87 ? -1.239 -11.887 -14.359 1.00 88.88 87 ASN A N 1
ATOM 720 C CA . ASN A 1 87 ? -1.262 -13.348 -14.241 1.00 88.88 87 ASN A CA 1
ATOM 721 C C . ASN A 1 87 ? -2.008 -13.838 -12.997 1.00 88.88 87 ASN A C 1
ATOM 723 O O . ASN A 1 87 ? -2.734 -14.829 -13.062 1.00 88.88 87 ASN A O 1
ATOM 727 N N . LYS A 1 88 ? -1.818 -13.182 -11.845 1.00 88.06 88 LYS A N 1
ATOM 728 C CA . LYS A 1 88 ? -2.423 -13.627 -10.577 1.00 88.06 88 LYS A CA 1
ATOM 729 C C . LYS A 1 88 ? -3.785 -12.990 -10.339 1.00 88.06 88 LYS A C 1
ATOM 731 O O . LYS A 1 88 ? -4.689 -13.666 -9.861 1.00 88.06 88 LYS A O 1
ATOM 736 N N . MET A 1 89 ? -3.939 -11.715 -10.697 1.00 87.69 89 MET A N 1
ATOM 737 C CA . MET A 1 89 ? -5.145 -10.940 -10.378 1.00 87.69 89 MET A CA 1
ATOM 738 C C . MET A 1 89 ? -6.096 -10.772 -11.570 1.00 87.69 89 MET A C 1
ATOM 740 O O . MET A 1 89 ? -7.196 -10.249 -11.390 1.00 87.69 89 MET A O 1
ATOM 744 N N . LYS A 1 90 ? -5.716 -11.262 -12.763 1.00 87.94 90 LYS A N 1
ATOM 745 C CA . LYS A 1 90 ? -6.525 -11.231 -13.995 1.00 87.94 90 LYS A CA 1
ATOM 746 C C . LYS A 1 90 ? -7.012 -9.820 -14.345 1.00 87.94 90 LYS A C 1
ATOM 748 O O . LYS A 1 90 ? -8.164 -9.625 -14.738 1.00 87.94 90 LYS A O 1
ATOM 753 N N . ILE A 1 91 ? -6.151 -8.820 -14.159 1.00 86.25 91 ILE A N 1
ATOM 754 C CA . ILE A 1 91 ? -6.430 -7.432 -14.536 1.00 86.25 91 ILE A CA 1
ATOM 755 C C . ILE A 1 91 ? -5.735 -7.165 -15.882 1.00 86.25 91 ILE A C 1
ATOM 757 O O . ILE A 1 91 ? -4.516 -6.999 -15.878 1.00 86.25 91 ILE A O 1
ATOM 761 N N . PRO A 1 92 ? -6.467 -7.173 -17.016 1.00 77.94 92 PRO A N 1
ATOM 762 C CA . PRO A 1 92 ? -5.877 -6.913 -18.329 1.00 77.94 92 PRO A CA 1
ATOM 763 C C . PRO A 1 92 ? -5.458 -5.443 -18.473 1.00 77.94 92 PRO A C 1
ATOM 765 O O . PRO A 1 92 ? -5.952 -4.584 -17.740 1.00 77.94 92 PRO A O 1
ATOM 768 N N . ASP A 1 93 ? -4.548 -5.191 -19.418 1.00 77.44 93 ASP A N 1
ATOM 769 C CA . ASP A 1 93 ? -4.146 -3.862 -19.896 1.00 77.44 93 ASP A CA 1
ATOM 770 C C . ASP A 1 93 ? -3.693 -2.888 -18.802 1.00 77.44 93 ASP A C 1
ATOM 772 O O . ASP A 1 93 ? -4.104 -1.741 -18.767 1.00 77.44 93 ASP A O 1
ATOM 776 N N . ILE A 1 94 ? -2.832 -3.321 -17.875 1.00 80.88 94 ILE A N 1
ATOM 777 C CA . ILE A 1 94 ? -2.410 -2.481 -16.736 1.00 80.88 94 ILE A CA 1
ATOM 778 C C . ILE A 1 94 ? -1.177 -1.604 -17.020 1.00 80.88 94 ILE A C 1
ATOM 780 O O . ILE A 1 94 ? -0.864 -0.707 -16.238 1.00 80.88 94 ILE A O 1
ATOM 784 N N . THR A 1 95 ? -0.459 -1.853 -18.120 1.00 76.25 95 THR A N 1
ATOM 785 C CA . THR A 1 95 ? 0.874 -1.279 -18.379 1.00 76.25 95 THR A CA 1
ATOM 786 C C . THR A 1 95 ? 0.886 0.246 -18.375 1.00 76.25 95 THR A C 1
ATOM 788 O O . THR A 1 95 ? 1.789 0.831 -17.781 1.00 76.25 95 THR A O 1
ATOM 791 N N . GLU A 1 96 ? -0.106 0.899 -18.979 1.00 80.31 96 GLU A N 1
ATOM 792 C CA . GLU A 1 96 ? -0.194 2.369 -19.039 1.00 80.31 96 GLU A CA 1
ATOM 793 C C . GLU A 1 96 ? -0.869 2.979 -17.804 1.00 80.31 96 GLU A C 1
ATOM 795 O O . GLU A 1 96 ? -0.764 4.175 -17.543 1.00 80.31 96 GLU A O 1
ATOM 800 N N . HIS A 1 97 ? -1.506 2.148 -16.980 1.00 81.94 97 HIS A N 1
ATOM 801 C CA . HIS A 1 97 ? -2.282 2.608 -15.835 1.00 81.94 97 HIS A CA 1
ATOM 802 C C . HIS A 1 97 ? -1.509 2.596 -14.508 1.00 81.94 97 HIS A C 1
ATOM 804 O O . HIS A 1 97 ? -2.067 2.883 -13.445 1.00 81.94 97 HIS A O 1
ATOM 810 N N . LEU A 1 98 ? -0.215 2.280 -14.547 1.00 86.38 98 LEU A N 1
ATOM 811 C CA . LEU A 1 98 ? 0.687 2.431 -13.409 1.00 86.38 98 LEU A CA 1
ATOM 812 C C . LEU A 1 98 ? 1.485 3.727 -13.564 1.00 86.38 98 LEU A C 1
ATOM 814 O O . LEU A 1 98 ? 2.277 3.876 -14.491 1.00 86.38 98 LEU A O 1
ATOM 818 N N . SER A 1 99 ? 1.326 4.671 -12.644 1.00 83.94 99 SER A N 1
ATOM 819 C CA . SER A 1 99 ? 2.112 5.909 -12.662 1.00 83.94 99 SER A CA 1
ATOM 820 C C . SER A 1 99 ? 3.553 5.657 -12.223 1.00 83.94 99 SER A C 1
ATOM 822 O O . SER A 1 99 ? 4.484 6.146 -12.853 1.00 83.94 99 SER A O 1
ATOM 824 N N . SER A 1 100 ? 3.759 4.868 -11.166 1.00 81.81 100 SER A N 1
ATOM 825 C CA . SER A 1 100 ? 5.097 4.534 -10.671 1.00 81.81 100 SER A CA 1
ATOM 826 C C . SER A 1 100 ? 5.114 3.229 -9.875 1.00 81.81 100 SER A C 1
ATOM 828 O O . SER A 1 100 ? 4.108 2.824 -9.291 1.00 81.81 100 SER A O 1
ATOM 830 N N . CYS A 1 101 ? 6.263 2.552 -9.868 1.00 85.38 101 CYS A N 1
ATOM 831 C CA . CYS A 1 101 ? 6.501 1.326 -9.105 1.00 85.38 101 CYS A CA 1
ATOM 832 C C . CYS A 1 101 ? 7.924 1.368 -8.550 1.00 85.38 101 CYS A C 1
ATOM 834 O O . CYS A 1 101 ? 8.879 1.376 -9.326 1.00 85.38 101 CYS A O 1
ATOM 836 N N . HIS A 1 102 ? 8.073 1.400 -7.228 1.00 81.94 102 HIS A N 1
ATOM 837 C CA . HIS A 1 102 ? 9.387 1.494 -6.592 1.00 81.94 102 HIS A CA 1
ATOM 838 C C . HIS A 1 102 ? 9.491 0.531 -5.421 1.00 81.94 102 HIS A C 1
ATOM 840 O O . HIS A 1 102 ? 8.641 0.536 -4.531 1.00 81.94 102 HIS A O 1
ATOM 846 N N . ARG A 1 103 ? 10.556 -0.273 -5.411 1.00 81.56 103 ARG A N 1
ATOM 847 C CA . ARG A 1 103 ? 10.942 -1.039 -4.229 1.00 81.56 103 ARG A CA 1
ATOM 848 C C . ARG A 1 103 ? 11.524 -0.079 -3.199 1.00 81.56 103 ARG A C 1
ATOM 850 O O . ARG A 1 103 ? 12.322 0.793 -3.543 1.00 81.56 103 ARG A O 1
ATOM 857 N N . LEU A 1 104 ? 11.086 -0.218 -1.961 1.00 75.50 104 LEU A N 1
ATOM 858 C CA . LEU A 1 104 ? 11.569 0.595 -0.856 1.00 75.50 104 LEU A CA 1
ATOM 859 C C . LEU A 1 104 ? 12.865 0.017 -0.295 1.00 75.50 104 LEU A C 1
ATOM 861 O O . LEU A 1 104 ? 13.129 -1.165 -0.448 1.00 75.50 104 LEU A O 1
ATOM 865 N N . GLY A 1 105 ? 13.691 0.848 0.332 1.00 66.44 105 GLY A N 1
ATOM 866 C CA . GLY A 1 105 ? 14.976 0.405 0.876 1.00 66.44 105 GLY A CA 1
ATOM 867 C C . GLY A 1 105 ? 16.087 0.247 -0.168 1.00 66.44 105 GLY A C 1
ATOM 868 O O . GLY A 1 105 ? 15.969 0.623 -1.336 1.00 66.44 105 GLY A O 1
ATOM 869 N N . ILE A 1 106 ? 17.235 -0.250 0.289 1.00 58.25 106 ILE A N 1
ATOM 870 C CA . ILE A 1 106 ? 18.442 -0.379 -0.533 1.00 58.25 106 ILE A CA 1
ATOM 871 C C . ILE A 1 106 ? 18.278 -1.594 -1.458 1.00 58.25 106 ILE A C 1
ATOM 873 O O . ILE A 1 106 ? 17.850 -2.655 -1.013 1.00 58.25 106 ILE A O 1
ATOM 877 N N . LYS A 1 107 ? 18.674 -1.457 -2.735 1.00 54.22 107 LYS A N 1
ATOM 878 C CA . LYS A 1 107 ? 18.524 -2.428 -3.851 1.00 54.22 107 LYS A CA 1
ATOM 879 C C . LYS A 1 107 ? 18.976 -3.885 -3.597 1.00 54.22 107 LYS A C 1
ATOM 881 O O . LYS A 1 107 ? 18.883 -4.706 -4.501 1.00 54.22 107 LYS A O 1
ATOM 886 N N . ARG A 1 108 ? 19.520 -4.217 -2.426 1.00 51.84 108 ARG A N 1
ATOM 887 C CA . ARG A 1 108 ? 20.185 -5.496 -2.141 1.00 51.84 108 ARG A CA 1
ATOM 888 C C . ARG A 1 108 ? 19.273 -6.565 -1.538 1.00 51.84 108 ARG A C 1
ATOM 890 O O . ARG A 1 108 ? 19.669 -7.724 -1.538 1.00 51.84 108 ARG A O 1
ATOM 897 N N . GLU A 1 109 ? 18.071 -6.214 -1.085 1.00 56.44 109 GLU A N 1
ATOM 898 C CA . GLU A 1 109 ? 17.171 -7.165 -0.423 1.00 56.44 109 GLU A CA 1
ATOM 899 C C . GLU A 1 109 ? 15.795 -7.242 -1.084 1.00 56.44 109 GLU A C 1
ATOM 901 O O . GLU A 1 109 ? 15.030 -6.277 -1.134 1.00 56.44 109 GLU A O 1
ATOM 906 N N . SER A 1 110 ? 15.467 -8.453 -1.529 1.00 58.75 110 SER A N 1
ATOM 907 C CA . SER A 1 110 ? 14.197 -8.862 -2.134 1.00 58.75 110 SER A CA 1
ATOM 908 C C . SER A 1 110 ? 13.007 -8.850 -1.164 1.00 58.75 110 SER A C 1
ATOM 910 O O . SER A 1 110 ? 11.871 -9.018 -1.603 1.00 58.75 110 SER A O 1
ATOM 912 N N . ALA A 1 111 ? 13.250 -8.628 0.132 1.00 66.69 111 ALA A N 1
ATOM 913 C CA . ALA A 1 111 ? 12.233 -8.596 1.183 1.00 66.69 111 ALA A CA 1
ATOM 914 C C . ALA A 1 111 ? 11.462 -7.267 1.261 1.00 66.69 111 ALA A C 1
ATOM 916 O O . ALA A 1 111 ? 10.390 -7.208 1.864 1.00 66.69 111 ALA A O 1
ATOM 917 N N . HIS A 1 112 ? 11.979 -6.199 0.650 1.00 75.94 112 HIS A N 1
ATOM 918 C CA . HIS A 1 112 ? 11.380 -4.882 0.806 1.00 75.94 112 HIS A CA 1
ATOM 919 C C . HIS A 1 112 ? 10.085 -4.706 0.002 1.00 75.94 112 HIS A C 1
ATOM 921 O O . HIS A 1 112 ? 10.009 -5.172 -1.142 1.00 75.94 112 HIS A O 1
ATOM 927 N N . PRO A 1 113 ? 9.095 -3.975 0.543 1.00 83.44 113 PRO A N 1
ATOM 928 C CA . PRO A 1 113 ? 7.845 -3.713 -0.152 1.00 83.44 113 PRO A CA 1
ATOM 929 C C . PRO A 1 113 ? 8.040 -2.889 -1.425 1.00 83.44 113 PRO A C 1
ATOM 931 O O . PRO A 1 113 ? 8.907 -2.018 -1.510 1.00 83.44 113 PRO A O 1
ATOM 934 N N . ILE A 1 114 ? 7.177 -3.136 -2.407 1.00 87.00 114 ILE A N 1
ATOM 935 C CA . ILE A 1 114 ? 7.048 -2.323 -3.614 1.00 87.00 114 ILE A CA 1
ATOM 936 C C . ILE A 1 114 ? 5.851 -1.392 -3.439 1.00 87.00 114 ILE A C 1
ATOM 938 O O . ILE A 1 114 ? 4.728 -1.851 -3.240 1.00 87.00 114 ILE A O 1
ATOM 942 N N . ILE A 1 115 ? 6.072 -0.086 -3.555 1.00 87.06 115 ILE A N 1
ATOM 943 C CA . ILE A 1 115 ? 4.992 0.896 -3.645 1.00 87.06 115 ILE A CA 1
ATOM 944 C C . ILE A 1 115 ? 4.562 1.021 -5.094 1.00 87.06 115 ILE A C 1
ATOM 946 O O . ILE A 1 115 ? 5.359 1.399 -5.957 1.00 87.06 115 ILE A O 1
ATOM 950 N N . VAL A 1 116 ? 3.289 0.732 -5.341 1.00 88.88 116 VAL A N 1
ATOM 951 C CA . VAL A 1 116 ? 2.660 0.846 -6.654 1.00 88.88 116 VAL A CA 1
ATOM 952 C C . VAL A 1 116 ? 1.678 2.008 -6.628 1.00 88.88 116 VAL A C 1
ATOM 954 O O . VAL A 1 116 ? 0.731 2.007 -5.840 1.00 88.88 116 VAL A O 1
ATOM 957 N N . ARG A 1 117 ? 1.899 2.996 -7.501 1.00 88.69 117 ARG A N 1
ATOM 958 C CA . ARG A 1 117 ? 0.964 4.091 -7.764 1.00 88.69 117 ARG A CA 1
ATOM 959 C C . ARG A 1 117 ? 0.168 3.800 -9.025 1.00 88.69 117 ARG A C 1
ATOM 961 O O . ARG A 1 117 ? 0.743 3.640 -10.099 1.00 88.69 117 ARG A O 1
ATOM 968 N N . PHE A 1 118 ? -1.149 3.803 -8.894 1.00 88.50 118 PHE A N 1
ATOM 969 C CA . PHE A 1 118 ? -2.087 3.687 -10.005 1.00 88.50 118 PHE A CA 1
ATOM 970 C C . PHE A 1 118 ? -2.412 5.076 -10.563 1.00 88.50 118 PHE A C 1
ATOM 972 O O . PHE A 1 118 ? -2.471 6.050 -9.811 1.00 88.50 118 PHE A O 1
ATOM 979 N N . SER A 1 119 ? -2.650 5.177 -11.869 1.00 85.56 119 SER A N 1
ATOM 980 C CA . SER A 1 119 ? -3.131 6.418 -12.486 1.00 85.56 119 SER A CA 1
ATOM 981 C C . SER A 1 119 ? -4.577 6.717 -12.076 1.00 85.56 119 SER A C 1
ATOM 983 O O . SER A 1 119 ? -4.935 7.871 -11.807 1.00 85.56 119 SER A O 1
ATOM 985 N N . ASP A 1 120 ? -5.374 5.656 -11.939 1.00 84.38 120 ASP A N 1
ATOM 986 C CA . ASP A 1 120 ? -6.811 5.698 -11.707 1.00 84.38 120 ASP A CA 1
ATOM 987 C C . ASP A 1 120 ? -7.242 4.981 -10.411 1.00 84.38 120 ASP A C 1
ATOM 989 O O . ASP A 1 120 ? -6.710 3.933 -10.027 1.00 84.38 120 ASP A O 1
ATOM 993 N N . LEU A 1 121 ? -8.241 5.557 -9.732 1.00 83.88 121 LEU A N 1
ATOM 994 C CA . LEU A 1 121 ? -8.779 5.022 -8.479 1.00 83.88 121 LEU A CA 1
ATOM 995 C C . LEU A 1 121 ? -9.614 3.753 -8.691 1.00 83.88 121 LEU A C 1
ATOM 997 O O . LEU A 1 121 ? -9.559 2.865 -7.845 1.00 83.88 121 LEU A O 1
ATOM 1001 N N . GLN A 1 122 ? -10.350 3.622 -9.800 1.00 85.75 122 GLN A N 1
ATOM 1002 C CA . GLN A 1 122 ? -11.137 2.416 -10.083 1.00 85.75 122 GLN A CA 1
ATOM 1003 C C . GLN A 1 122 ? -10.224 1.215 -10.288 1.00 85.75 122 GLN A C 1
ATOM 1005 O O . GLN A 1 122 ? -10.485 0.137 -9.745 1.00 85.75 122 GLN A O 1
ATOM 1010 N N . LEU A 1 123 ? -9.117 1.401 -11.008 1.00 87.62 123 LEU A N 1
ATOM 1011 C CA . LEU A 1 123 ? -8.139 0.340 -11.208 1.00 87.62 123 LEU A CA 1
ATOM 1012 C C . LEU A 1 123 ? -7.479 -0.085 -9.897 1.00 87.62 123 LEU A C 1
ATOM 1014 O O . LEU A 1 123 ? -7.379 -1.279 -9.603 1.00 87.62 123 LEU A O 1
ATOM 1018 N N . ARG A 1 124 ? -7.096 0.893 -9.073 1.00 90.31 124 ARG A N 1
ATOM 1019 C CA . ARG A 1 124 ? -6.590 0.647 -7.725 1.00 90.31 124 ARG A CA 1
ATOM 1020 C C . ARG A 1 124 ? -7.597 -0.145 -6.890 1.00 90.31 124 ARG A C 1
ATOM 1022 O O . ARG A 1 124 ? -7.231 -1.148 -6.277 1.00 90.31 124 ARG A O 1
ATOM 1029 N N . SER A 1 125 ? -8.869 0.260 -6.869 1.00 88.94 125 SER A N 1
ATOM 1030 C CA . SER A 1 125 ? -9.922 -0.438 -6.120 1.00 88.94 125 SER A CA 1
ATOM 1031 C C . SER A 1 125 ? -10.190 -1.840 -6.680 1.00 88.94 125 SER A C 1
ATOM 1033 O O . SER A 1 125 ? -10.474 -2.759 -5.910 1.00 88.94 125 SER A O 1
ATOM 1035 N N . LYS A 1 126 ? -10.059 -2.051 -7.997 1.00 90.06 126 LYS A N 1
ATOM 1036 C CA . LYS A 1 126 ? -10.126 -3.380 -8.626 1.00 90.06 126 LYS A CA 1
ATOM 1037 C C . LYS A 1 126 ? -8.983 -4.271 -8.145 1.00 90.06 126 LYS A C 1
ATOM 1039 O O . LYS A 1 126 ? -9.245 -5.402 -7.734 1.00 90.06 126 LYS A O 1
ATOM 1044 N N . ALA A 1 127 ? -7.750 -3.761 -8.116 1.00 90.25 127 ALA A N 1
ATOM 1045 C CA . ALA A 1 127 ? -6.607 -4.473 -7.548 1.00 90.25 127 ALA A CA 1
ATOM 1046 C C . ALA A 1 127 ? -6.840 -4.811 -6.064 1.00 90.25 127 ALA A C 1
ATOM 1048 O O . ALA A 1 127 ? -6.703 -5.960 -5.649 1.00 90.25 127 ALA A O 1
ATOM 1049 N N . TRP A 1 128 ? -7.314 -3.853 -5.268 1.00 88.94 128 TRP A N 1
ATOM 1050 C CA . TRP A 1 128 ? -7.621 -4.091 -3.859 1.00 88.94 128 TRP A CA 1
ATOM 1051 C C . TRP A 1 128 ? -8.673 -5.188 -3.640 1.00 88.94 128 TRP A C 1
ATOM 1053 O O . TRP A 1 128 ? -8.490 -6.060 -2.793 1.00 88.94 128 TRP A O 1
ATOM 1063 N N . LYS A 1 129 ? -9.765 -5.188 -4.412 1.00 87.94 129 LYS A N 1
ATOM 1064 C CA . LYS A 1 129 ? -10.841 -6.189 -4.291 1.00 87.94 129 LYS A CA 1
ATOM 1065 C C . LYS A 1 129 ? -10.394 -7.582 -4.734 1.00 87.94 129 LYS A C 1
ATOM 1067 O O . LYS A 1 129 ? -10.775 -8.574 -4.120 1.00 87.94 129 LYS A O 1
ATOM 1072 N N . THR A 1 130 ? -9.574 -7.657 -5.780 1.00 89.94 130 THR A N 1
ATOM 1073 C CA . THR A 1 130 ? -9.088 -8.924 -6.352 1.00 89.94 130 THR A CA 1
ATOM 1074 C C . THR A 1 130 ? -7.888 -9.506 -5.610 1.00 89.94 130 THR A C 1
ATOM 1076 O O . THR A 1 130 ? -7.509 -10.643 -5.886 1.00 89.94 130 THR A O 1
ATOM 1079 N N . LYS A 1 131 ? -7.318 -8.803 -4.619 1.00 87.81 131 LYS A N 1
ATOM 1080 C CA . LYS A 1 131 ? -6.170 -9.278 -3.821 1.00 87.81 131 LYS A CA 1
ATOM 1081 C C . LYS A 1 131 ? -6.396 -10.628 -3.136 1.00 87.81 131 LYS A C 1
ATOM 1083 O O . LYS A 1 131 ? -5.438 -11.301 -2.781 1.00 87.81 131 LYS A O 1
ATOM 1088 N N . THR A 1 132 ? -7.649 -11.039 -2.932 1.00 86.12 132 THR A N 1
ATOM 1089 C CA . THR A 1 132 ? -7.992 -12.363 -2.390 1.00 86.12 132 THR A CA 1
ATOM 1090 C C . THR A 1 132 ? -7.480 -13.506 -3.267 1.00 86.12 132 THR A C 1
ATOM 1092 O O . THR A 1 132 ? -7.223 -14.581 -2.734 1.00 86.12 132 THR A O 1
ATOM 1095 N N . SER A 1 133 ? -7.252 -13.263 -4.563 1.00 88.19 133 SER A N 1
ATOM 1096 C CA . SER A 1 133 ? -6.577 -14.194 -5.483 1.00 88.19 133 SER A CA 1
ATOM 1097 C C . SER A 1 133 ? -5.129 -14.511 -5.091 1.00 88.19 133 SER A C 1
ATOM 1099 O O . SER A 1 133 ? -4.590 -15.530 -5.513 1.00 88.19 133 SER A O 1
ATOM 1101 N N . LEU A 1 134 ? -4.505 -13.671 -4.261 1.00 85.12 134 LEU A N 1
ATOM 1102 C CA . LEU A 1 134 ? -3.150 -13.870 -3.747 1.00 85.12 134 LEU A CA 1
ATOM 1103 C C . LEU A 1 134 ? -3.128 -14.698 -2.455 1.00 85.12 134 LEU A C 1
ATOM 1105 O O . LEU A 1 134 ? -2.052 -15.011 -1.945 1.00 85.12 134 LEU A O 1
ATOM 1109 N N . ARG A 1 135 ? -4.294 -15.074 -1.907 1.00 84.38 135 ARG A N 1
ATOM 1110 C CA . ARG A 1 135 ? -4.369 -15.921 -0.711 1.00 84.38 135 ARG A CA 1
ATOM 1111 C C . ARG A 1 135 ? -3.687 -17.265 -0.984 1.00 84.38 135 ARG A C 1
ATOM 1113 O O . ARG A 1 135 ? -4.006 -17.931 -1.961 1.00 84.38 135 ARG A O 1
ATOM 1120 N N . GLY A 1 136 ? -2.778 -17.664 -0.096 1.00 81.44 136 GLY A N 1
ATOM 1121 C CA . GLY A 1 136 ? -1.962 -18.874 -0.263 1.00 81.44 136 GLY A CA 1
ATOM 1122 C C . GLY A 1 136 ? -0.642 -18.638 -1.005 1.00 81.44 136 GLY A C 1
ATOM 1123 O O . GLY A 1 136 ? 0.146 -19.566 -1.141 1.00 81.44 136 GLY A O 1
ATOM 1124 N N . THR A 1 137 ? -0.374 -17.408 -1.452 1.00 87.06 137 THR A N 1
ATOM 1125 C CA . THR A 1 137 ? 0.960 -16.983 -1.902 1.00 87.06 137 THR A CA 1
ATOM 1126 C C . THR A 1 137 ? 1.693 -16.239 -0.782 1.00 87.06 137 THR A C 1
ATOM 1128 O O . THR A 1 137 ? 1.072 -15.789 0.178 1.00 87.06 137 THR A O 1
ATOM 1131 N N . GLU A 1 138 ? 3.007 -16.056 -0.928 1.00 85.81 138 GLU A N 1
ATOM 1132 C CA . GLU A 1 138 ? 3.820 -15.214 -0.030 1.00 85.81 138 GLU A CA 1
ATOM 1133 C C . GLU A 1 138 ? 3.563 -13.705 -0.235 1.00 85.81 138 GLU A C 1
ATOM 1135 O O . GLU A 1 138 ? 4.112 -12.874 0.486 1.00 85.81 138 GLU A O 1
ATOM 1140 N N . ILE A 1 139 ? 2.734 -13.330 -1.217 1.00 87.00 139 ILE A N 1
ATOM 1141 C CA . ILE A 1 139 ? 2.488 -11.937 -1.587 1.00 87.00 139 ILE A CA 1
ATOM 1142 C C . ILE A 1 139 ? 1.304 -11.382 -0.801 1.00 87.00 139 ILE A C 1
ATOM 1144 O O . ILE A 1 139 ? 0.206 -11.941 -0.813 1.00 87.00 139 ILE A O 1
ATOM 1148 N N . THR A 1 140 ? 1.503 -10.215 -0.189 1.00 85.19 140 THR A N 1
ATOM 1149 C CA . THR A 1 140 ? 0.450 -9.486 0.528 1.00 85.19 140 THR A CA 1
ATOM 1150 C C . THR A 1 140 ? 0.309 -8.064 -0.001 1.00 85.19 140 THR A C 1
ATOM 1152 O O . THR A 1 140 ? 1.302 -7.377 -0.220 1.00 85.19 140 THR A O 1
ATOM 1155 N N . ILE A 1 141 ? -0.935 -7.610 -0.173 1.00 87.31 141 ILE A N 1
ATOM 1156 C CA . ILE A 1 141 ? -1.267 -6.224 -0.531 1.00 87.31 141 ILE A CA 1
ATOM 1157 C C . ILE A 1 141 ? -1.974 -5.563 0.655 1.00 87.31 141 ILE A C 1
ATOM 1159 O O . ILE A 1 141 ? -2.986 -6.085 1.145 1.00 87.31 141 ILE A O 1
ATOM 1163 N N . THR A 1 142 ? -1.479 -4.402 1.087 1.00 84.38 142 THR A N 1
ATOM 1164 C CA . THR A 1 142 ? -2.063 -3.602 2.180 1.00 84.38 142 THR A CA 1
ATOM 1165 C C . THR A 1 142 ? -2.557 -2.237 1.688 1.00 84.38 142 THR A C 1
ATOM 1167 O O . THR A 1 142 ? -2.305 -1.841 0.552 1.00 84.38 142 THR A O 1
ATOM 1170 N N . GLU A 1 143 ? -3.354 -1.545 2.506 1.00 83.56 143 GLU A N 1
ATOM 1171 C CA . GLU A 1 143 ? -3.711 -0.145 2.244 1.00 83.56 143 GLU A CA 1
ATOM 1172 C C . GLU A 1 143 ? -2.510 0.737 2.578 1.00 83.56 143 GLU A C 1
ATOM 1174 O O . GLU A 1 143 ? -1.858 0.527 3.601 1.00 83.56 143 GLU A O 1
ATOM 1179 N N . PHE A 1 144 ? -2.247 1.749 1.750 1.00 81.88 144 PHE A N 1
ATOM 1180 C CA . PHE A 1 144 ? -1.318 2.805 2.128 1.00 81.88 144 PHE A CA 1
ATOM 1181 C C . PHE A 1 144 ? -2.002 3.719 3.148 1.00 81.88 144 PHE A C 1
ATOM 1183 O O . PHE A 1 144 ? -2.961 4.422 2.819 1.00 81.88 144 PHE A O 1
ATOM 1190 N N . LEU A 1 145 ? -1.526 3.688 4.390 1.00 74.88 145 LEU A N 1
ATOM 1191 C CA . LEU A 1 145 ? -2.012 4.543 5.465 1.00 74.88 145 LEU A CA 1
ATOM 1192 C C . LEU A 1 145 ? -0.931 5.545 5.840 1.00 74.88 145 LEU A C 1
ATOM 1194 O O . LEU A 1 145 ? 0.235 5.196 5.977 1.00 74.88 145 LEU A O 1
ATOM 1198 N N . THR A 1 146 ? -1.339 6.795 6.024 1.00 73.81 146 THR A N 1
ATOM 1199 C CA . THR A 1 146 ? -0.486 7.804 6.653 1.00 73.81 146 THR A CA 1
ATOM 1200 C C . THR A 1 146 ? -0.365 7.488 8.140 1.00 73.81 146 THR A C 1
ATOM 1202 O O . THR A 1 146 ? -1.295 6.905 8.705 1.00 73.81 146 THR A O 1
ATOM 1205 N N . LYS A 1 147 ? 0.715 7.910 8.804 1.00 72.50 147 LYS A N 1
ATOM 1206 C CA . LYS A 1 147 ? 0.912 7.650 10.238 1.00 72.50 147 LYS A CA 1
ATOM 1207 C C . LYS A 1 147 ? -0.299 8.028 11.119 1.00 72.50 147 LYS A C 1
ATOM 1209 O O . LYS A 1 147 ? -0.751 7.180 11.882 1.00 72.50 147 LYS A O 1
ATOM 1214 N N . PRO A 1 148 ? -0.942 9.199 10.952 1.00 71.81 148 PRO A N 1
ATOM 1215 C CA . PRO A 1 148 ? -2.172 9.526 11.682 1.00 71.81 148 PRO A CA 1
ATOM 1216 C C . PRO A 1 148 ? -3.322 8.538 11.428 1.00 71.81 148 PRO A C 1
ATOM 1218 O O . PRO A 1 148 ? -4.071 8.183 12.336 1.00 71.81 148 PRO A O 1
ATOM 1221 N N . CYS A 1 149 ? -3.485 8.070 10.185 1.00 74.94 149 CYS A N 1
ATOM 1222 C CA . CYS A 1 149 ? -4.507 7.074 9.859 1.00 74.94 149 CYS A CA 1
ATOM 1223 C C . CYS A 1 149 ? -4.157 5.700 10.440 1.00 74.94 149 CYS A C 1
ATOM 1225 O O . CYS A 1 149 ? -5.054 4.970 10.857 1.00 74.94 149 CYS A O 1
ATOM 1227 N N . GLN A 1 150 ? -2.872 5.352 10.477 1.00 78.50 150 GLN A N 1
ATOM 1228 C CA . GLN A 1 150 ? -2.366 4.129 11.089 1.00 78.50 150 GLN A CA 1
ATOM 1229 C C . GLN A 1 150 ? -2.562 4.144 12.608 1.00 78.50 150 GLN A C 1
ATOM 1231 O O . GLN A 1 150 ? -3.015 3.148 13.159 1.00 78.50 150 GLN A O 1
ATOM 1236 N N . GLU A 1 151 ? -2.330 5.270 13.282 1.00 80.19 151 GLU A N 1
ATOM 1237 C CA . GLU A 1 151 ? -2.621 5.441 14.712 1.00 80.19 151 GLU A CA 1
ATOM 1238 C C . GLU A 1 151 ? -4.114 5.244 15.006 1.00 80.19 151 GLU A C 1
ATOM 1240 O O . GLU A 1 151 ? -4.478 4.489 15.909 1.00 80.19 151 GLU A O 1
ATOM 1245 N N . ILE A 1 152 ? -4.993 5.841 14.190 1.00 83.00 152 ILE A N 1
ATOM 1246 C CA . ILE A 1 152 ? -6.444 5.615 14.276 1.00 83.00 152 ILE A CA 1
ATOM 1247 C C . ILE A 1 152 ? -6.778 4.142 14.037 1.00 83.00 152 ILE A C 1
ATOM 1249 O O . ILE A 1 152 ? -7.607 3.582 14.752 1.00 83.00 152 ILE A O 1
ATOM 1253 N N . PHE A 1 153 ? -6.144 3.502 13.054 1.00 81.31 153 PHE A N 1
ATOM 1254 C CA . PHE A 1 153 ? -6.366 2.093 12.748 1.00 81.31 153 PHE A CA 1
ATOM 1255 C C . PHE A 1 153 ? -5.963 1.184 13.911 1.00 81.31 153 PHE A C 1
ATOM 1257 O O . PHE A 1 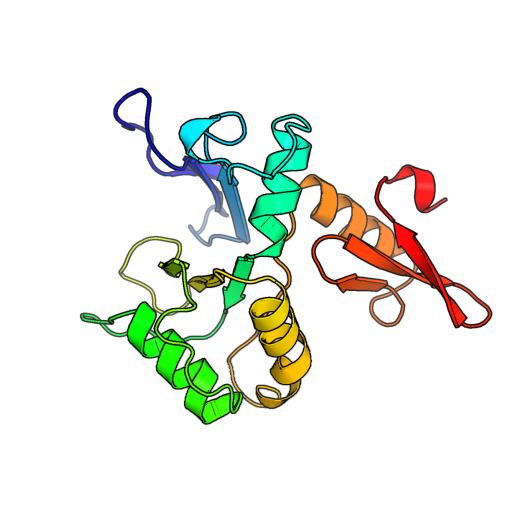153 ? -6.742 0.314 14.293 1.00 81.31 153 PHE A O 1
ATOM 1264 N N . VAL A 1 154 ? -4.793 1.412 14.510 1.00 83.38 154 VAL A N 1
ATOM 1265 C CA . VAL A 1 154 ? -4.298 0.663 15.674 1.00 83.38 154 VAL A CA 1
ATOM 1266 C C . VAL A 1 154 ? -5.205 0.883 16.885 1.00 83.38 154 VAL A C 1
ATOM 1268 O O . VAL A 1 154 ? -5.594 -0.081 17.542 1.00 83.38 154 VAL A O 1
ATOM 1271 N N . ALA A 1 155 ? -5.622 2.123 17.150 1.00 85.44 155 ALA A N 1
ATOM 1272 C CA . ALA A 1 155 ? -6.562 2.424 18.227 1.00 85.44 155 ALA A CA 1
ATOM 1273 C C . ALA A 1 155 ? -7.920 1.730 18.012 1.00 85.44 155 ALA A C 1
ATOM 1275 O O . ALA A 1 155 ? -8.446 1.083 18.919 1.00 85.44 155 ALA A O 1
ATOM 1276 N N . ALA A 1 156 ? -8.463 1.797 16.794 1.00 84.88 156 ALA A N 1
ATOM 1277 C CA . ALA A 1 156 ? -9.709 1.133 16.421 1.00 84.88 156 ALA A CA 1
ATOM 1278 C C . ALA A 1 156 ? -9.597 -0.391 16.529 1.00 84.88 156 ALA A C 1
ATOM 1280 O O . ALA A 1 156 ? -10.523 -1.059 16.984 1.00 84.88 156 ALA A O 1
ATOM 1281 N N . HIS A 1 157 ? 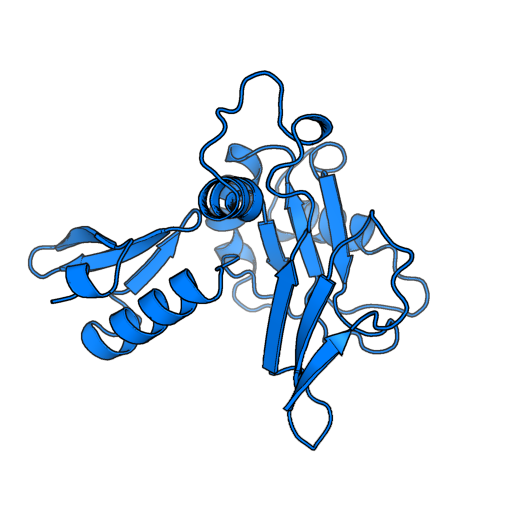-8.455 -0.942 16.128 1.00 82.69 157 HIS A N 1
ATOM 1282 C CA . HIS A 1 157 ? -8.157 -2.359 16.223 1.00 82.69 157 HIS A CA 1
ATOM 1283 C C . HIS A 1 157 ? -8.153 -2.842 17.678 1.00 82.69 157 HIS A C 1
ATOM 1285 O O . HIS A 1 157 ? -8.817 -3.829 17.998 1.00 82.69 157 HIS A O 1
ATOM 1291 N N . ASN A 1 158 ? -7.468 -2.111 18.560 1.00 83.88 158 ASN A N 1
ATOM 1292 C CA . ASN A 1 158 ? -7.402 -2.423 19.987 1.00 83.88 158 ASN A CA 1
ATOM 1293 C C . ASN A 1 158 ? -8.776 -2.330 20.666 1.00 83.88 158 ASN A C 1
ATOM 1295 O O . ASN A 1 158 ? -9.032 -3.057 21.620 1.00 83.88 158 ASN A O 1
ATOM 1299 N N . HIS A 1 159 ? -9.669 -1.477 20.157 1.00 86.56 159 HIS A N 1
ATOM 1300 C CA . HIS A 1 159 ? -11.009 -1.299 20.712 1.00 86.56 159 HIS A CA 1
ATOM 1301 C C . HIS A 1 159 ? -12.048 -2.298 20.159 1.00 86.56 159 HIS A C 1
ATOM 1303 O O . HIS A 1 159 ? -12.816 -2.878 20.921 1.00 86.56 159 HIS A O 1
ATOM 1309 N N . PHE A 1 160 ? -12.087 -2.528 18.839 1.00 82.19 160 PHE A N 1
ATOM 1310 C CA . PHE A 1 160 ? -13.158 -3.287 18.164 1.00 82.19 160 PHE A CA 1
ATOM 1311 C C . PHE A 1 160 ? -12.748 -4.685 17.657 1.00 82.19 160 PHE A C 1
ATOM 1313 O O . PHE A 1 160 ? -13.624 -5.453 17.255 1.00 82.19 160 PHE A O 1
ATOM 1320 N N . SER A 1 161 ? -11.458 -5.054 17.720 1.00 78.25 161 SER A N 1
ATOM 1321 C CA . SER A 1 161 ? -10.846 -6.284 17.162 1.00 78.25 161 SER A CA 1
ATOM 1322 C C . SER A 1 161 ? -10.714 -6.340 15.624 1.00 78.25 161 SER A C 1
ATOM 1324 O O . SER A 1 161 ? -11.526 -5.773 14.892 1.00 78.25 161 SER A O 1
ATOM 1326 N N . MET A 1 162 ? -9.738 -7.122 15.113 1.00 70.62 162 MET A N 1
ATOM 1327 C CA . MET A 1 162 ? -9.425 -7.295 13.669 1.00 70.62 162 MET A CA 1
ATOM 1328 C C . MET A 1 162 ? -10.640 -7.499 12.764 1.00 70.62 162 MET A C 1
ATOM 1330 O O . MET A 1 162 ? -10.732 -6.912 11.693 1.00 70.62 162 MET A O 1
ATOM 1334 N N . LYS A 1 163 ? -11.580 -8.363 13.159 1.00 73.44 163 LYS A N 1
ATOM 1335 C CA . LYS A 1 163 ? -12.698 -8.754 12.282 1.00 73.44 163 LYS A CA 1
ATOM 1336 C C . LYS A 1 163 ? -13.712 -7.628 12.063 1.00 73.44 163 LYS A C 1
ATOM 1338 O O . LYS A 1 163 ? -14.517 -7.717 11.142 1.00 73.44 163 LYS A O 1
ATOM 1343 N N . LYS A 1 164 ? -13.696 -6.602 12.916 1.00 83.12 164 LYS A N 1
ATOM 1344 C CA . LYS A 1 164 ? -14.641 -5.481 12.892 1.00 83.12 164 LYS A CA 1
ATOM 1345 C C . LYS A 1 164 ? -13.979 -4.163 12.497 1.00 83.12 164 LYS A C 1
ATOM 1347 O O . LYS A 1 164 ? -14.649 -3.142 12.543 1.00 83.12 164 LYS A O 1
ATOM 1352 N N . CYS A 1 165 ? -12.702 -4.163 12.121 1.00 83.44 165 CYS A N 1
ATOM 1353 C CA . CYS A 1 165 ? -11.973 -2.960 11.736 1.00 83.44 165 CYS A CA 1
ATOM 1354 C C . CYS A 1 165 ? -11.074 -3.252 10.532 1.00 83.44 165 CYS A C 1
ATOM 1356 O O . CYS A 1 165 ? -10.245 -4.159 10.577 1.00 83.44 165 CYS A O 1
ATOM 1358 N N . TRP A 1 166 ? -11.216 -2.484 9.455 1.00 83.75 166 TRP A N 1
ATOM 1359 C CA . TRP A 1 166 ? -10.329 -2.566 8.295 1.00 83.75 166 TRP A CA 1
ATOM 1360 C C . TRP A 1 166 ? -10.128 -1.190 7.666 1.00 83.75 166 TRP A C 1
ATOM 1362 O O . TRP A 1 166 ? -10.936 -0.279 7.838 1.00 83.75 166 TRP A O 1
ATOM 1372 N N . ALA A 1 167 ? -9.049 -1.045 6.906 1.00 82.25 167 ALA A N 1
ATOM 1373 C CA . ALA A 1 167 ? -8.843 0.108 6.047 1.00 82.25 167 ALA A CA 1
ATOM 1374 C C . ALA A 1 167 ? -9.377 -0.175 4.634 1.00 82.25 167 ALA A C 1
ATOM 1376 O O . ALA A 1 167 ? -9.210 -1.280 4.106 1.00 82.25 167 ALA A O 1
ATOM 1377 N N . ALA A 1 168 ? -10.018 0.822 4.030 1.00 77.94 168 ALA A N 1
ATOM 1378 C CA . ALA A 1 168 ? -10.443 0.805 2.637 1.00 77.94 168 ALA A CA 1
ATOM 1379 C C . ALA A 1 168 ? -10.404 2.223 2.054 1.00 77.94 168 ALA A C 1
ATOM 1381 O O . ALA A 1 168 ? -10.960 3.157 2.634 1.00 77.94 168 ALA A O 1
ATOM 1382 N N . ASP A 1 169 ? -9.751 2.370 0.902 1.00 75.94 169 ASP A N 1
ATOM 1383 C CA . ASP A 1 169 ? -9.615 3.630 0.159 1.00 75.94 169 ASP A CA 1
ATOM 1384 C C . ASP A 1 169 ? -9.062 4.785 1.019 1.00 75.94 169 ASP A C 1
ATOM 1386 O O . ASP A 1 169 ? -9.543 5.920 0.942 1.00 75.94 169 ASP A O 1
ATOM 1390 N N . GLY A 1 170 ? -8.058 4.497 1.857 1.00 69.94 170 GLY A N 1
ATOM 1391 C CA . GLY A 1 170 ? -7.4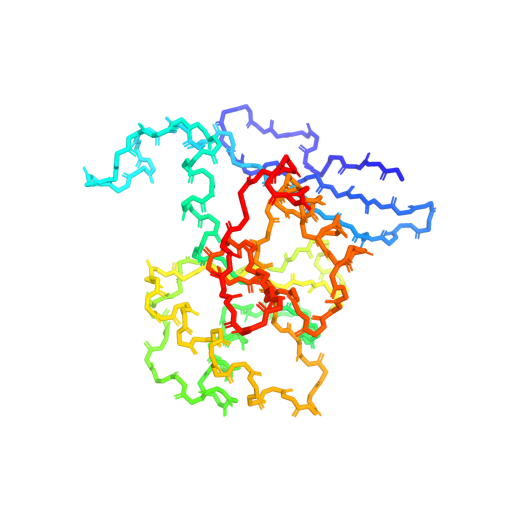34 5.480 2.757 1.00 69.94 170 GLY A CA 1
ATOM 1392 C C . GLY A 1 170 ? -8.296 5.914 3.956 1.00 69.94 170 GLY A C 1
ATOM 1393 O O . GLY A 1 170 ? -7.961 6.883 4.648 1.00 69.94 170 GLY A O 1
ATOM 1394 N N . VAL A 1 171 ? -9.411 5.222 4.212 1.00 77.56 171 VAL A N 1
ATOM 1395 C CA . VAL A 1 171 ? -10.316 5.477 5.340 1.00 77.56 171 VAL A CA 1
ATOM 1396 C C . VAL A 1 171 ? -10.406 4.243 6.231 1.00 77.56 171 VAL A C 1
ATOM 1398 O O . VAL A 1 171 ? -10.435 3.113 5.746 1.00 77.56 171 VAL A O 1
ATOM 1401 N N . ILE A 1 172 ? -10.474 4.461 7.544 1.00 84.31 172 ILE A N 1
ATOM 1402 C CA . ILE A 1 172 ? -10.691 3.388 8.513 1.00 84.31 172 ILE A CA 1
ATOM 1403 C C . ILE A 1 172 ? -12.191 3.146 8.646 1.00 84.31 172 ILE A C 1
ATOM 1405 O O . ILE A 1 172 ? -12.966 4.080 8.853 1.00 84.31 172 ILE A O 1
ATOM 1409 N N . VAL A 1 173 ? -12.610 1.894 8.502 1.00 85.69 173 VAL A N 1
ATOM 1410 C CA . VAL A 1 173 ? -14.005 1.466 8.600 1.00 85.69 173 VAL A CA 1
ATOM 1411 C C . VAL A 1 173 ? -14.134 0.512 9.775 1.00 85.69 173 VAL A C 1
ATOM 1413 O O . VAL A 1 173 ? -13.390 -0.464 9.873 1.00 85.69 173 VAL A O 1
ATOM 1416 N N . ILE A 1 174 ? -15.095 0.794 10.652 1.00 89.81 174 ILE A N 1
ATOM 1417 C CA . ILE A 1 174 ? -15.440 -0.062 11.785 1.00 89.81 174 ILE A CA 1
ATOM 1418 C C . ILE A 1 174 ? -16.864 -0.604 11.645 1.00 89.81 174 ILE A C 1
ATOM 1420 O O . ILE A 1 174 ? -17.764 0.079 11.147 1.00 89.81 174 ILE A O 1
ATOM 1424 N N . LEU A 1 175 ? -17.063 -1.836 12.105 1.00 88.00 175 LEU A N 1
ATOM 1425 C CA . LEU A 1 175 ? -18.347 -2.519 12.182 1.00 88.00 175 LEU A CA 1
ATOM 1426 C C . LEU A 1 175 ? -18.878 -2.439 13.616 1.00 88.00 175 LEU A C 1
ATOM 1428 O O . LEU A 1 175 ? -18.361 -3.097 14.522 1.00 88.00 175 LEU A O 1
ATOM 1432 N N . LEU A 1 176 ? -19.926 -1.646 13.808 1.00 87.38 176 LEU A N 1
ATOM 1433 C CA . LEU A 1 176 ? -20.615 -1.494 15.085 1.00 87.38 176 LEU A CA 1
ATOM 1434 C C . LEU A 1 176 ? -21.604 -2.652 15.334 1.00 87.38 176 LEU A C 1
ATOM 1436 O O . LEU A 1 176 ? -21.946 -3.403 14.406 1.00 87.38 176 LEU A O 1
ATOM 1440 N N . PRO A 1 177 ? -22.092 -2.817 16.581 1.00 82.12 177 PRO A N 1
ATOM 1441 C CA . PRO A 1 177 ? -23.240 -3.677 16.865 1.00 82.12 177 PRO A CA 1
ATOM 1442 C C . PRO A 1 177 ? -24.406 -3.364 15.909 1.00 82.12 177 PRO A C 1
ATOM 1444 O O . PRO A 1 177 ? -24.572 -2.225 15.484 1.00 82.12 177 PRO A O 1
ATOM 1447 N N . HIS A 1 178 ? -25.185 -4.380 15.525 1.00 84.44 178 HIS A N 1
ATOM 1448 C CA . HIS A 1 178 ? -26.243 -4.299 14.494 1.00 84.44 178 HIS A CA 1
ATOM 1449 C C . HIS A 1 178 ? -25.769 -4.166 13.035 1.00 84.44 178 HIS A C 1
ATOM 1451 O O . HIS A 1 178 ? -26.558 -3.827 12.158 1.00 84.44 178 HIS A O 1
ATOM 1457 N N . LYS A 1 179 ? -24.503 -4.503 12.745 1.00 82.44 179 LYS A N 1
ATOM 1458 C CA . LYS A 1 179 ? -23.918 -4.502 11.387 1.00 82.44 179 LYS A CA 1
ATOM 1459 C C . LYS A 1 179 ? -23.851 -3.117 10.725 1.00 82.44 179 LYS A C 1
ATOM 1461 O O . LYS A 1 179 ? -23.712 -3.024 9.507 1.00 82.44 179 LYS A O 1
ATOM 1466 N N . TYR A 1 180 ? -23.907 -2.048 11.515 1.00 87.06 180 TYR A N 1
ATOM 1467 C CA . TYR A 1 180 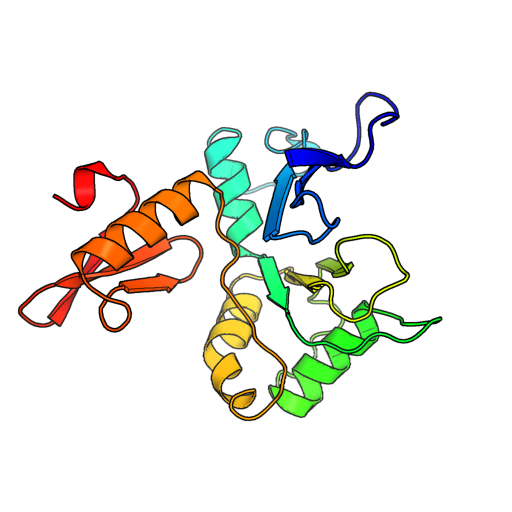? -23.730 -0.692 11.008 1.00 87.06 180 TYR A CA 1
ATOM 1468 C C . TYR A 1 180 ? -22.250 -0.406 10.720 1.00 87.06 180 TYR A C 1
ATOM 1470 O O . TYR A 1 180 ? -21.378 -0.702 11.540 1.00 87.06 180 TYR A O 1
ATOM 1478 N N . LEU A 1 181 ? -21.965 0.185 9.558 1.00 87.25 181 LEU A N 1
ATOM 1479 C CA . LEU A 1 181 ? -20.615 0.572 9.146 1.00 87.25 181 LEU A CA 1
ATOM 1480 C C . LEU A 1 181 ? -20.379 2.051 9.443 1.00 87.25 181 LEU A C 1
ATOM 1482 O O . LEU A 1 181 ? -21.100 2.911 8.941 1.00 87.25 181 LEU A O 1
ATOM 1486 N N . LYS A 1 182 ? -19.326 2.359 10.202 1.00 88.19 182 LYS A N 1
ATOM 1487 C CA . LYS A 1 182 ? -18.911 3.736 10.494 1.00 88.19 182 LYS A CA 1
ATOM 1488 C C . LYS A 1 182 ? -17.523 3.995 9.916 1.00 88.19 182 LYS A C 1
ATOM 1490 O O . LYS A 1 182 ? -16.593 3.223 10.138 1.00 88.19 182 LYS A O 1
ATOM 1495 N N . LYS A 1 183 ? -17.380 5.100 9.180 1.00 87.12 183 LYS A N 1
ATOM 1496 C CA . LYS A 1 183 ? -16.077 5.624 8.749 1.00 87.12 183 LYS A CA 1
ATOM 1497 C C . LYS A 1 183 ? -15.475 6.447 9.882 1.00 87.12 183 LYS A C 1
ATOM 1499 O O . LYS A 1 183 ? -16.150 7.308 10.441 1.00 87.12 183 LYS A O 1
ATOM 1504 N N . VAL A 1 184 ? -14.213 6.193 10.197 1.00 83.81 184 VAL A N 1
ATOM 1505 C CA . VAL A 1 184 ? -13.473 6.867 11.260 1.00 83.81 184 VAL A CA 1
ATOM 1506 C C . VAL A 1 184 ? -12.332 7.653 10.635 1.00 83.81 184 VAL A C 1
ATOM 1508 O O . VAL A 1 184 ? -11.495 7.115 9.909 1.00 83.81 184 VAL A O 1
ATOM 1511 N N . THR A 1 185 ? -12.313 8.951 10.914 1.00 76.75 185 THR A N 1
ATOM 1512 C CA . THR A 1 185 ? -11.287 9.883 10.433 1.00 76.75 185 THR A CA 1
ATOM 1513 C C . THR A 1 185 ? -10.524 10.559 11.566 1.00 76.75 185 THR A C 1
ATOM 1515 O O . THR A 1 185 ? -9.506 11.187 11.297 1.00 76.75 185 THR A O 1
ATOM 1518 N N . THR A 1 186 ? -10.981 10.418 12.813 1.00 80.38 186 THR A N 1
ATOM 1519 C CA . THR A 1 186 ? -10.374 11.017 14.007 1.00 80.38 186 THR A CA 1
ATOM 1520 C C . THR A 1 186 ? -10.403 10.033 15.174 1.00 80.38 186 THR A C 1
ATOM 1522 O O . THR A 1 186 ? -11.300 9.193 15.265 1.00 80.38 186 THR A O 1
ATOM 1525 N N . LEU A 1 187 ? -9.449 10.160 16.100 1.00 78.25 187 LEU A N 1
ATOM 1526 C CA . LEU A 1 187 ? -9.407 9.343 17.320 1.00 78.25 187 LEU A CA 1
ATOM 1527 C C . LEU A 1 187 ? -10.645 9.558 18.200 1.00 78.25 187 LEU A C 1
ATOM 1529 O O . LEU A 1 187 ? -11.165 8.612 18.783 1.00 78.25 187 LEU A O 1
ATOM 1533 N N . SER A 1 188 ? -11.169 10.784 18.250 1.00 79.25 188 SER A N 1
ATOM 1534 C CA . SER A 1 188 ? -12.371 11.114 19.022 1.00 79.25 188 SER A CA 1
ATOM 1535 C C . SER A 1 188 ? -13.611 10.351 18.551 1.00 79.25 188 SER A C 1
ATOM 1537 O O . SER A 1 188 ? -14.497 10.086 19.353 1.00 79.25 188 SER A O 1
ATOM 1539 N N . ALA A 1 189 ? -13.673 9.967 17.271 1.00 77.88 189 ALA A N 1
ATOM 1540 C CA . ALA A 1 189 ? -14.805 9.238 16.703 1.00 77.88 189 ALA A CA 1
ATOM 1541 C C . ALA A 1 189 ? -14.834 7.737 17.066 1.00 77.88 189 ALA A C 1
ATOM 1543 O O . ALA A 1 189 ? -15.791 7.053 16.680 1.00 77.88 189 ALA A O 1
ATOM 1544 N N . LEU A 1 190 ? -13.805 7.242 17.769 1.00 72.06 190 LEU A N 1
ATOM 1545 C CA . LEU A 1 190 ? -13.709 5.877 18.302 1.00 72.06 190 LEU A CA 1
ATOM 1546 C C . LEU A 1 190 ? -14.325 5.713 19.698 1.00 72.06 190 LEU A C 1
ATOM 1548 O O . LEU A 1 190 ? -14.420 4.581 20.161 1.00 72.06 190 LEU A O 1
ATOM 1552 N N . LYS A 1 191 ? -14.697 6.818 20.352 1.00 63.59 191 LYS A N 1
ATOM 1553 C CA . LYS A 1 191 ? -15.419 6.814 21.628 1.00 63.59 191 LYS A CA 1
ATOM 1554 C C . LYS A 1 191 ? -16.912 6.578 21.421 1.00 63.59 191 LYS A C 1
ATOM 1556 O O . LYS A 1 191 ? -17.439 7.006 20.364 1.00 63.59 191 LYS A O 1
#

InterPro domains:
  IPR029526 PiggyBac transposable element-derived protein [PF13843] (3-41)

Organism: Euphydryas editha (NCBI:txid104508)

Radius of gyration: 17.56 Å; chains: 1; bounding box: 48×42×42 Å

pLDDT: mean 72.79, std 15.58, range [36.19, 91.38]